Protein AF-F2Q9V2-F1 (afdb_monomer)

Structure (mmCIF, N/CA/C/O backbone):
data_AF-F2Q9V2-F1
#
_entry.id   AF-F2Q9V2-F1
#
loop_
_atom_site.group_PDB
_atom_site.id
_atom_site.type_symbol
_atom_site.label_atom_id
_atom_site.label_alt_id
_atom_site.label_comp_id
_atom_site.label_asym_id
_atom_site.label_entity_id
_atom_site.label_seq_id
_atom_site.pdbx_PDB_ins_code
_atom_site.Cartn_x
_atom_site.Cartn_y
_atom_site.Cartn_z
_atom_site.occupancy
_atom_site.B_iso_or_equiv
_atom_site.auth_seq_id
_atom_site.auth_comp_id
_atom_site.auth_asym_id
_atom_site.auth_atom_id
_atom_site.pdbx_PDB_model_num
ATOM 1 N N . THR A 1 1 ? 14.336 33.577 2.025 1.00 75.06 1 THR A N 1
ATOM 2 C CA . THR A 1 1 ? 15.811 33.434 1.977 1.00 75.06 1 THR A CA 1
ATOM 3 C C . THR A 1 1 ? 16.094 32.027 1.514 1.00 75.06 1 THR A C 1
ATOM 5 O O . THR A 1 1 ? 15.298 31.160 1.839 1.00 75.06 1 THR A O 1
ATOM 8 N N . ARG A 1 2 ? 17.197 31.785 0.797 1.00 78.94 2 ARG A N 1
ATOM 9 C CA . ARG A 1 2 ? 17.528 30.445 0.279 1.00 78.94 2 ARG A CA 1
ATOM 10 C C . ARG A 1 2 ? 17.541 29.361 1.373 1.00 78.94 2 ARG A C 1
ATOM 12 O O . ARG A 1 2 ? 17.111 28.248 1.133 1.00 78.94 2 ARG A O 1
ATOM 19 N N . GLU A 1 3 ? 17.948 29.714 2.593 1.00 81.50 3 GLU A N 1
ATOM 20 C CA . GLU A 1 3 ? 17.873 28.824 3.766 1.00 81.50 3 GLU A CA 1
ATOM 21 C C . GLU A 1 3 ? 16.429 28.498 4.187 1.00 81.50 3 GLU A C 1
ATOM 23 O O . GLU A 1 3 ? 16.129 27.358 4.509 1.00 81.50 3 GLU A O 1
ATOM 28 N N . GLY A 1 4 ? 15.510 29.467 4.120 1.00 84.56 4 GLY A N 1
ATOM 29 C CA . GLY A 1 4 ? 14.101 29.238 4.450 1.00 84.56 4 GLY A CA 1
ATOM 30 C C . GLY A 1 4 ? 13.361 28.377 3.421 1.00 84.56 4 GLY A C 1
ATOM 31 O O . GLY A 1 4 ? 12.417 27.691 3.785 1.00 84.56 4 GLY A O 1
ATOM 32 N N . GLU A 1 5 ? 13.787 28.390 2.154 1.00 83.56 5 GLU A N 1
ATOM 33 C CA . GLU A 1 5 ? 13.256 27.493 1.113 1.00 83.56 5 GLU A CA 1
ATOM 34 C C . GLU A 1 5 ? 13.700 26.042 1.353 1.00 83.56 5 GLU A C 1
ATOM 36 O O . GLU A 1 5 ? 12.876 25.136 1.274 1.00 83.56 5 GLU A O 1
ATOM 41 N N . ILE A 1 6 ? 14.963 25.830 1.743 1.00 84.44 6 ILE A N 1
ATOM 42 C CA . ILE A 1 6 ? 15.496 24.501 2.090 1.00 84.44 6 ILE A CA 1
ATOM 43 C C . ILE A 1 6 ? 14.786 23.928 3.326 1.00 84.44 6 ILE A C 1
ATOM 45 O O . ILE A 1 6 ? 14.400 22.761 3.328 1.00 84.44 6 ILE A O 1
ATOM 49 N N . ASP A 1 7 ? 14.551 24.746 4.356 1.00 87.44 7 ASP A N 1
ATOM 50 C CA . ASP A 1 7 ? 13.825 24.309 5.557 1.00 87.44 7 ASP A CA 1
ATOM 51 C C . ASP A 1 7 ? 12.372 23.904 5.250 1.00 87.44 7 ASP A C 1
ATOM 53 O O . ASP A 1 7 ? 11.828 23.003 5.891 1.00 87.44 7 ASP A O 1
ATOM 57 N N . ILE A 1 8 ? 11.722 24.563 4.284 1.00 84.50 8 ILE A N 1
ATOM 58 C CA . ILE A 1 8 ? 10.366 24.202 3.850 1.00 84.50 8 ILE A CA 1
ATOM 59 C C . ILE A 1 8 ? 10.392 22.900 3.049 1.00 84.50 8 ILE A C 1
ATOM 61 O O . ILE A 1 8 ? 9.590 22.018 3.346 1.00 84.50 8 ILE A O 1
ATOM 65 N N . ALA A 1 9 ? 11.325 22.750 2.103 1.00 84.69 9 ALA A N 1
ATOM 66 C CA . ALA A 1 9 ? 11.484 21.524 1.321 1.00 84.69 9 ALA A CA 1
ATOM 67 C C . ALA A 1 9 ? 11.683 20.302 2.228 1.00 84.69 9 ALA A C 1
ATOM 69 O O . ALA A 1 9 ? 10.937 19.333 2.122 1.00 84.69 9 ALA A O 1
ATOM 70 N N . LYS A 1 10 ? 12.581 20.406 3.215 1.00 85.62 10 LYS A N 1
ATOM 71 C CA . LYS A 1 10 ? 12.819 19.331 4.183 1.00 85.62 10 LYS A CA 1
ATOM 72 C C . LYS A 1 10 ? 11.565 18.953 4.977 1.00 85.62 10 LYS A C 1
ATOM 74 O O . LYS A 1 10 ? 11.306 17.784 5.226 1.00 85.62 10 LYS A O 1
ATOM 79 N N . ARG A 1 11 ? 10.752 19.938 5.369 1.00 85.94 11 ARG A N 1
ATOM 80 C CA . ARG A 1 11 ? 9.493 19.677 6.088 1.00 85.94 11 ARG A CA 1
ATOM 81 C C . ARG A 1 11 ? 8.433 19.011 5.214 1.00 85.94 11 ARG A C 1
ATOM 83 O O . ARG A 1 11 ? 7.610 18.273 5.751 1.00 85.94 11 ARG A O 1
ATOM 90 N N . ILE A 1 12 ? 8.407 19.321 3.920 1.00 84.81 12 ILE A N 1
ATOM 91 C CA . ILE A 1 12 ? 7.508 18.675 2.956 1.00 84.81 12 ILE A CA 1
ATOM 92 C C . ILE A 1 12 ? 7.937 17.219 2.778 1.00 84.81 12 ILE A C 1
ATOM 94 O O . ILE A 1 12 ? 7.113 16.323 2.929 1.00 84.81 12 ILE A O 1
ATOM 98 N N . GLU A 1 13 ? 9.229 16.989 2.567 1.00 82.69 13 GLU A N 1
ATOM 99 C CA . GLU A 1 13 ? 9.820 15.661 2.425 1.00 82.69 13 GLU A CA 1
ATOM 100 C C . GLU A 1 13 ? 9.581 14.779 3.659 1.00 82.69 13 GLU A C 1
ATOM 102 O O . GLU A 1 13 ? 9.046 13.680 3.529 1.00 82.69 13 GLU A O 1
ATOM 107 N N . ASP A 1 14 ? 9.850 15.291 4.866 1.00 83.31 14 ASP A N 1
ATOM 108 C CA . ASP A 1 14 ? 9.561 14.588 6.124 1.00 83.31 14 ASP A CA 1
ATOM 109 C C . ASP A 1 14 ? 8.070 14.201 6.227 1.00 83.31 14 ASP A C 1
ATOM 111 O O . ASP A 1 14 ? 7.721 13.109 6.685 1.00 83.31 14 ASP A O 1
ATOM 115 N N . GLY A 1 15 ? 7.174 15.096 5.793 1.00 84.06 15 GLY A N 1
ATOM 116 C CA . GLY A 1 15 ? 5.731 14.863 5.788 1.00 84.06 15 GLY A CA 1
ATOM 117 C C . GLY A 1 15 ? 5.310 13.775 4.803 1.00 84.06 15 GLY A C 1
ATOM 118 O O . GLY A 1 15 ? 4.507 12.907 5.155 1.00 84.06 15 GLY A O 1
ATOM 119 N N . ILE A 1 16 ? 5.869 13.786 3.592 1.00 83.19 16 ILE A N 1
ATOM 120 C CA . ILE A 1 16 ? 5.570 12.773 2.579 1.00 83.19 16 ILE A CA 1
ATOM 121 C C . ILE A 1 16 ? 6.141 11.415 2.995 1.00 83.19 16 ILE A C 1
ATOM 123 O O . ILE A 1 16 ? 5.409 10.424 2.979 1.00 83.19 16 ILE A O 1
ATOM 127 N N . ASN A 1 17 ? 7.384 11.369 3.476 1.00 81.00 17 ASN A N 1
ATOM 128 C CA . ASN A 1 17 ? 8.018 10.146 3.972 1.00 81.00 17 ASN A CA 1
ATOM 129 C C . ASN A 1 17 ? 7.239 9.524 5.136 1.00 81.00 17 ASN A C 1
ATOM 131 O O . ASN A 1 17 ? 7.117 8.299 5.228 1.00 81.00 17 ASN A O 1
ATOM 135 N N . GLN A 1 18 ? 6.638 10.344 6.006 1.00 83.56 18 GLN A N 1
ATOM 136 C CA . GLN A 1 18 ? 5.762 9.850 7.067 1.00 83.56 18 GLN A CA 1
ATOM 137 C C . GLN A 1 18 ? 4.517 9.148 6.505 1.00 83.56 18 GLN A C 1
ATOM 139 O O . GLN A 1 18 ? 4.137 8.078 6.995 1.00 83.56 18 GLN A O 1
ATOM 144 N N . VAL A 1 19 ? 3.874 9.721 5.484 1.00 83.62 19 VAL A N 1
ATOM 145 C CA . VAL A 1 19 ? 2.701 9.101 4.852 1.00 83.62 19 VAL A CA 1
ATOM 146 C C . VAL A 1 19 ? 3.106 7.840 4.092 1.00 83.62 19 VAL A C 1
ATOM 148 O O . VAL A 1 19 ? 2.474 6.801 4.281 1.00 83.62 19 VAL A O 1
ATOM 151 N N . GLN A 1 20 ? 4.193 7.885 3.320 1.00 80.19 20 GLN A N 1
ATOM 152 C CA . GLN A 1 20 ? 4.742 6.721 2.620 1.00 80.19 20 GLN A CA 1
ATOM 153 C C . GLN A 1 20 ? 5.125 5.593 3.577 1.00 80.19 20 GLN A C 1
ATOM 155 O O . GLN A 1 20 ? 4.881 4.432 3.275 1.00 80.19 20 GLN A O 1
ATOM 160 N N . SER A 1 21 ? 5.627 5.911 4.770 1.00 78.75 21 SER A N 1
ATOM 161 C CA . SER A 1 21 ? 5.911 4.911 5.806 1.00 78.75 21 SER A CA 1
ATOM 162 C C . SER A 1 21 ? 4.653 4.290 6.417 1.00 78.75 21 SER A C 1
ATOM 164 O O . SER A 1 21 ? 4.732 3.177 6.936 1.00 78.75 21 SER A O 1
ATOM 166 N N . SER A 1 22 ? 3.513 4.985 6.344 1.00 83.06 22 SER A N 1
ATOM 167 C CA . SER A 1 22 ? 2.234 4.568 6.937 1.00 83.06 22 SER A CA 1
ATOM 168 C C . SER A 1 22 ? 1.374 3.720 5.991 1.00 83.06 22 SER A C 1
ATOM 170 O O . SER A 1 22 ? 0.590 2.891 6.449 1.00 83.06 22 SER A O 1
ATOM 172 N N . VAL A 1 23 ? 1.505 3.904 4.672 1.00 84.62 23 VAL A N 1
ATOM 173 C CA . VAL A 1 23 ? 0.773 3.116 3.659 1.00 84.62 23 VAL A CA 1
ATOM 174 C C . VAL A 1 23 ? 1.063 1.603 3.747 1.00 84.62 23 VAL A C 1
ATOM 176 O O . VAL A 1 23 ? 0.098 0.837 3.768 1.00 84.62 23 VAL A O 1
ATOM 179 N N . PRO A 1 24 ? 2.324 1.137 3.885 1.00 82.50 24 PRO A N 1
ATOM 180 C CA . PRO A 1 24 ? 2.645 -0.283 4.042 1.00 82.50 24 PRO A CA 1
ATOM 181 C C . PRO A 1 24 ? 2.011 -0.934 5.279 1.00 82.50 24 PRO A C 1
ATOM 183 O O . PRO A 1 24 ? 1.782 -2.141 5.302 1.00 82.50 24 PRO A O 1
ATOM 186 N N . GLU A 1 25 ? 1.715 -0.154 6.324 1.00 82.69 25 GLU A N 1
ATOM 187 C CA . GLU A 1 25 ? 1.075 -0.672 7.537 1.00 82.69 25 GLU A CA 1
ATOM 188 C C . GLU A 1 25 ? -0.404 -1.024 7.318 1.00 82.69 25 GLU A C 1
ATOM 190 O O . GLU A 1 25 ? -1.007 -1.720 8.146 1.00 82.69 25 GLU A O 1
ATOM 195 N N . TYR A 1 26 ? -1.000 -0.556 6.214 1.00 84.50 26 TYR A N 1
ATOM 196 C CA . TYR A 1 26 ? -2.380 -0.828 5.849 1.00 84.50 26 TYR A CA 1
ATOM 197 C C . TYR A 1 26 ? -2.481 -2.116 5.015 1.00 84.50 26 TYR A C 1
ATOM 199 O O . TYR A 1 26 ? -2.107 -2.123 3.842 1.00 84.50 26 TYR A O 1
ATOM 207 N N . PRO A 1 27 ? -3.038 -3.222 5.555 1.00 82.81 27 PRO A N 1
ATOM 208 C CA . PRO A 1 27 ? -3.022 -4.512 4.859 1.00 82.81 27 PRO A CA 1
ATOM 209 C C . PRO A 1 27 ? -3.744 -4.506 3.508 1.00 82.81 27 PRO A C 1
ATOM 211 O O . PRO A 1 27 ? -3.375 -5.263 2.614 1.00 82.81 27 PRO A O 1
ATOM 214 N N . GLU A 1 28 ? -4.769 -3.663 3.357 1.00 86.94 28 GLU A N 1
ATOM 215 C CA . GLU A 1 28 ? -5.530 -3.555 2.109 1.00 86.94 28 GLU A CA 1
ATOM 216 C C . GLU A 1 28 ? -4.707 -2.899 0.988 1.00 86.94 28 GLU A C 1
ATOM 218 O O . GLU A 1 28 ? -4.931 -3.191 -0.184 1.00 86.94 28 GLU A O 1
ATOM 223 N N . ALA A 1 29 ? -3.719 -2.059 1.327 1.00 88.50 29 ALA A N 1
ATOM 224 C CA . ALA A 1 29 ? -2.818 -1.475 0.335 1.00 88.50 29 ALA A CA 1
ATOM 225 C C . ALA A 1 29 ? -1.952 -2.551 -0.331 1.00 88.50 29 ALA A C 1
ATOM 227 O O . ALA A 1 29 ? -1.761 -2.551 -1.545 1.00 88.50 29 ALA A O 1
ATOM 228 N N . ILE A 1 30 ? -1.497 -3.524 0.460 1.00 88.88 30 ILE A N 1
ATOM 229 C CA . ILE A 1 30 ? -0.691 -4.645 -0.024 1.00 88.88 30 ILE A CA 1
ATOM 230 C C . ILE A 1 30 ? -1.535 -5.562 -0.910 1.00 88.88 30 ILE A C 1
ATOM 232 O O . ILE A 1 30 ? -1.091 -5.956 -1.986 1.00 88.88 30 ILE A O 1
ATOM 236 N N . THR A 1 31 ? -2.769 -5.878 -0.499 1.00 89.69 31 THR A N 1
ATOM 237 C CA . THR A 1 31 ? -3.667 -6.685 -1.339 1.00 89.69 31 THR A CA 1
ATOM 238 C C . THR A 1 31 ? -4.012 -5.971 -2.637 1.00 89.69 31 THR A C 1
ATOM 240 O O . THR A 1 31 ? -3.986 -6.599 -3.686 1.00 89.69 31 THR A O 1
ATOM 243 N N . TYR A 1 32 ? -4.265 -4.661 -2.585 1.00 91.50 32 TYR A N 1
ATOM 244 C CA . TYR A 1 32 ? -4.535 -3.857 -3.774 1.00 91.50 32 TYR A CA 1
ATOM 245 C C . TYR A 1 32 ? -3.373 -3.890 -4.775 1.00 91.50 32 TYR A C 1
ATOM 247 O O . TYR A 1 32 ? -3.603 -4.046 -5.976 1.00 91.50 32 TYR A O 1
ATOM 255 N N . LEU A 1 33 ? -2.137 -3.767 -4.282 1.00 90.56 33 LEU A N 1
ATOM 256 C CA . LEU A 1 33 ? -0.935 -3.814 -5.111 1.00 90.56 33 LEU A CA 1
ATOM 257 C C . LEU A 1 33 ? -0.749 -5.198 -5.757 1.00 90.56 33 LEU A C 1
ATOM 259 O O . LEU A 1 33 ? -0.510 -5.284 -6.960 1.00 90.56 33 LEU A O 1
ATOM 263 N N . LEU A 1 34 ? -0.936 -6.278 -4.990 1.00 91.44 34 LEU A N 1
ATOM 264 C CA . LEU A 1 34 ? -0.913 -7.646 -5.522 1.00 91.44 34 LEU A CA 1
ATOM 265 C C . LEU A 1 34 ? -2.009 -7.874 -6.577 1.00 91.44 34 LEU A C 1
ATOM 267 O O . LEU A 1 34 ? -1.751 -8.500 -7.599 1.00 91.44 34 LEU A O 1
ATOM 271 N N . GLU A 1 35 ? -3.208 -7.326 -6.372 1.00 91.94 35 GLU A N 1
ATOM 272 C CA . GLU A 1 35 ? -4.300 -7.387 -7.351 1.00 91.94 35 GLU A CA 1
ATOM 273 C C . GLU A 1 35 ? -4.002 -6.588 -8.628 1.00 91.94 35 GLU A C 1
ATOM 275 O O . GLU A 1 35 ? -4.426 -6.999 -9.708 1.00 91.94 35 GLU A O 1
ATOM 280 N N . GLN A 1 36 ? -3.298 -5.450 -8.542 1.00 90.69 36 GLN A N 1
ATOM 281 C CA . GLN A 1 36 ? -2.880 -4.722 -9.747 1.00 90.69 36 GLN A CA 1
ATOM 282 C C . GLN A 1 36 ? -1.839 -5.527 -10.523 1.00 90.69 36 GLN A C 1
ATOM 284 O O . GLN A 1 36 ? -1.925 -5.606 -11.746 1.00 90.69 36 GLN A O 1
ATOM 289 N N . TYR A 1 37 ? -0.916 -6.185 -9.822 1.00 90.50 37 TYR A N 1
ATOM 290 C CA . TYR A 1 37 ? 0.045 -7.076 -10.461 1.00 90.50 37 TYR A CA 1
ATOM 291 C C . TYR A 1 37 ? -0.634 -8.267 -11.155 1.00 90.50 37 TYR A C 1
ATOM 293 O O . TYR A 1 37 ? -0.306 -8.581 -12.295 1.00 90.50 37 TYR A O 1
ATOM 301 N N . ASP A 1 38 ? -1.661 -8.859 -10.538 1.00 91.69 38 ASP A N 1
ATOM 302 C CA . ASP A 1 38 ? -2.446 -9.937 -11.159 1.00 91.69 38 ASP A CA 1
ATOM 303 C C . ASP A 1 38 ? -3.165 -9.474 -12.443 1.00 91.69 38 ASP A C 1
ATOM 305 O O . ASP A 1 38 ? -3.342 -10.250 -13.383 1.00 91.69 38 ASP A O 1
ATOM 309 N N . LYS A 1 39 ? -3.566 -8.197 -12.522 1.00 91.06 39 LYS A N 1
ATOM 310 C CA . LYS A 1 39 ? -4.118 -7.606 -13.754 1.00 91.06 39 LYS A CA 1
ATOM 311 C C . LYS A 1 39 ? -3.055 -7.374 -14.824 1.00 91.06 39 LYS A C 1
ATOM 313 O O . LYS A 1 39 ? -3.371 -7.525 -16.002 1.00 91.06 39 LYS A O 1
ATOM 318 N N . TYR A 1 40 ? -1.832 -7.019 -14.432 1.00 88.88 40 TYR A N 1
ATOM 319 C CA . TYR A 1 40 ? -0.694 -6.951 -15.348 1.00 88.88 40 TYR A CA 1
ATOM 320 C C . TYR A 1 40 ? -0.377 -8.337 -15.933 1.00 88.88 40 TYR A C 1
ATOM 322 O O . TYR A 1 40 ? -0.304 -8.472 -17.152 1.00 88.88 40 TYR A O 1
ATOM 330 N N . GLU A 1 41 ? -0.315 -9.392 -15.108 1.00 87.69 41 GLU A N 1
ATOM 331 C CA . GLU A 1 41 ? -0.130 -10.775 -15.594 1.00 87.69 41 GLU A CA 1
ATOM 332 C C . GLU A 1 41 ? -1.273 -11.242 -16.512 1.00 87.69 41 GLU A C 1
ATOM 334 O O . GLU A 1 41 ? -1.077 -12.091 -17.381 1.00 87.69 41 GLU A O 1
ATOM 339 N N . ALA A 1 42 ? -2.472 -10.680 -16.339 1.00 91.00 42 ALA A N 1
ATOM 340 C CA . ALA A 1 42 ? -3.625 -10.908 -17.207 1.00 91.00 42 ALA A CA 1
ATOM 341 C C . ALA A 1 42 ? -3.660 -10.007 -18.462 1.00 91.00 42 ALA A C 1
ATOM 343 O O . ALA A 1 42 ? -4.690 -9.983 -19.142 1.00 91.00 42 ALA A O 1
ATOM 344 N N . GLU A 1 43 ? -2.586 -9.262 -18.751 1.00 86.88 43 GLU A N 1
ATOM 345 C CA . GLU A 1 43 ? -2.446 -8.333 -19.886 1.00 86.88 43 GLU A CA 1
ATOM 346 C C . GLU A 1 43 ? -3.508 -7.207 -19.910 1.00 86.88 43 GLU A C 1
ATOM 348 O O . GLU A 1 43 ? -3.880 -6.698 -20.967 1.00 86.88 43 GLU A O 1
ATOM 353 N N . GLN A 1 44 ? -4.036 -6.811 -18.743 1.00 85.25 44 GLN A N 1
ATOM 354 C CA . GLN A 1 44 ? -5.065 -5.761 -18.623 1.00 85.25 44 GLN A CA 1
ATOM 355 C C . GLN A 1 44 ? -4.499 -4.372 -18.312 1.00 85.25 44 GLN A C 1
ATOM 357 O O . GLN A 1 44 ? -5.195 -3.379 -18.517 1.00 85.25 44 GLN A O 1
ATOM 362 N N . LEU A 1 45 ? -3.282 -4.308 -17.772 1.00 85.56 45 LEU A N 1
ATOM 363 C CA . LEU A 1 45 ? -2.581 -3.090 -17.360 1.00 85.56 45 LEU A CA 1
ATOM 364 C C . LEU A 1 45 ? -1.112 -3.198 -17.761 1.00 85.56 45 LEU A C 1
ATOM 366 O O . LEU A 1 45 ? -0.601 -4.312 -17.895 1.00 85.56 45 LEU A O 1
ATOM 370 N N . ARG A 1 46 ? -0.430 -2.060 -17.920 1.00 86.94 46 ARG A N 1
ATOM 371 C CA . ARG A 1 46 ? 1.028 -2.035 -18.075 1.00 86.94 46 ARG A CA 1
ATOM 372 C C . ARG A 1 46 ? 1.691 -1.990 -16.705 1.00 86.94 46 ARG A C 1
ATOM 374 O O . ARG A 1 46 ? 1.090 -1.555 -15.725 1.00 86.94 46 ARG A O 1
ATOM 381 N N . LEU A 1 47 ? 2.937 -2.448 -16.629 1.00 84.06 47 LEU A N 1
ATOM 382 C CA . LEU A 1 47 ? 3.692 -2.408 -15.377 1.00 84.06 47 LEU A CA 1
ATOM 383 C C . LEU A 1 47 ? 3.998 -0.960 -14.959 1.00 84.06 47 LEU A C 1
ATOM 385 O O . LEU A 1 47 ? 3.874 -0.634 -13.778 1.00 84.06 47 LEU A O 1
ATOM 3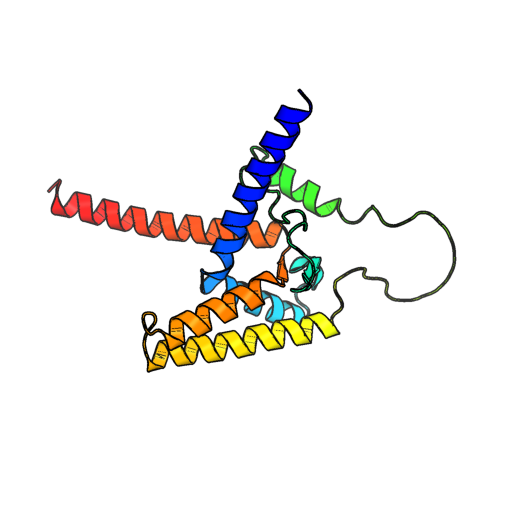89 N N . SER A 1 48 ? 4.275 -0.101 -15.943 1.00 85.56 48 SER A N 1
ATOM 390 C CA . SER A 1 48 ? 4.510 1.340 -15.796 1.00 85.56 48 SER A CA 1
ATOM 391 C C . SER A 1 48 ? 3.310 2.092 -15.202 1.00 85.56 48 SER A C 1
ATOM 393 O O . SER A 1 48 ? 3.488 3.096 -14.529 1.00 85.56 48 SER A O 1
ATOM 395 N N . ASP A 1 49 ? 2.083 1.565 -15.338 1.00 85.25 49 ASP A N 1
ATOM 396 C CA . ASP A 1 49 ? 0.884 2.154 -14.713 1.00 85.25 49 ASP A CA 1
ATOM 397 C C . ASP A 1 49 ? 0.816 1.898 -13.192 1.00 85.25 49 ASP A C 1
ATOM 399 O O . ASP A 1 49 ? -0.004 2.488 -12.475 1.00 85.25 49 ASP A O 1
ATOM 403 N N . ILE A 1 50 ? 1.610 0.942 -12.694 1.00 84.94 50 ILE A N 1
ATOM 404 C CA . ILE A 1 50 ? 1.566 0.448 -11.312 1.00 84.94 50 ILE A CA 1
ATOM 405 C C . ILE A 1 50 ? 2.777 0.964 -10.534 1.00 84.94 50 ILE A C 1
ATOM 407 O O . ILE A 1 50 ? 2.627 1.498 -9.429 1.00 84.94 50 ILE A O 1
ATOM 411 N N . ILE A 1 51 ? 3.968 0.794 -11.105 1.00 87.25 51 ILE A N 1
ATOM 412 C CA . ILE A 1 51 ? 5.248 1.152 -10.497 1.00 87.25 51 ILE A CA 1
ATOM 413 C C . ILE A 1 51 ? 6.144 1.858 -11.515 1.00 87.25 51 ILE A C 1
ATOM 415 O O . ILE A 1 51 ? 6.197 1.459 -12.673 1.00 87.25 51 ILE A O 1
ATOM 419 N N . SER A 1 52 ? 6.902 2.851 -11.054 1.00 84.31 52 SER A N 1
ATOM 420 C CA . SER A 1 52 ? 7.996 3.458 -11.825 1.00 84.31 52 SER A CA 1
ATOM 421 C C . SER A 1 52 ? 9.324 2.730 -11.617 1.00 84.31 52 SER A C 1
ATOM 423 O O . SER A 1 52 ? 10.232 2.854 -12.428 1.00 84.31 52 SER A O 1
ATOM 425 N N . GLY A 1 53 ? 9.470 1.951 -10.539 1.00 84.38 53 GLY A N 1
ATOM 426 C CA . GLY A 1 53 ? 10.719 1.247 -10.258 1.00 84.38 53 GLY A CA 1
ATOM 427 C C . GLY A 1 53 ? 10.791 0.593 -8.885 1.00 84.38 53 GLY A C 1
ATOM 428 O O . GLY A 1 53 ? 9.787 0.431 -8.184 1.00 84.38 53 GLY A O 1
ATOM 429 N N . PHE A 1 54 ? 12.013 0.235 -8.496 1.00 82.94 54 PHE A N 1
ATOM 430 C CA . PHE A 1 54 ? 12.330 -0.346 -7.195 1.00 82.94 54 PH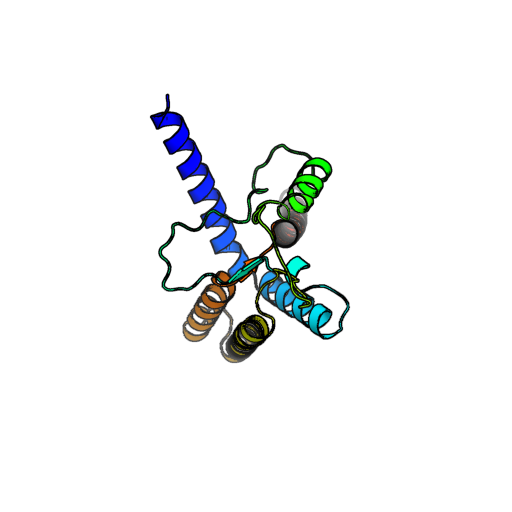E A CA 1
ATOM 431 C C . PHE A 1 54 ? 13.419 0.464 -6.500 1.00 82.94 54 PHE A C 1
ATOM 433 O O . PHE A 1 54 ? 14.355 0.927 -7.145 1.00 82.94 54 PHE A O 1
ATOM 440 N N . ILE A 1 55 ? 13.299 0.614 -5.185 1.00 77.25 55 ILE A N 1
ATOM 441 C CA . ILE A 1 55 ? 14.313 1.232 -4.332 1.00 77.25 55 ILE A CA 1
ATOM 442 C C . ILE A 1 55 ? 15.252 0.124 -3.853 1.00 77.25 55 ILE A C 1
ATOM 444 O O . ILE A 1 55 ? 14.792 -0.868 -3.273 1.00 77.25 55 ILE A O 1
ATOM 448 N N . ASP A 1 56 ? 16.559 0.275 -4.084 1.00 70.94 56 ASP A N 1
ATOM 449 C CA . ASP A 1 56 ? 17.543 -0.627 -3.487 1.00 70.94 56 ASP A CA 1
ATOM 450 C C . ASP A 1 56 ? 17.599 -0.351 -1.974 1.00 70.94 56 ASP A C 1
ATOM 452 O O . ASP A 1 56 ? 17.888 0.776 -1.572 1.00 70.94 56 ASP A O 1
ATOM 456 N N . PRO A 1 57 ? 17.366 -1.349 -1.103 1.00 61.22 57 PRO A N 1
ATOM 457 C CA . PRO A 1 57 ? 17.488 -1.175 0.345 1.00 61.22 57 PRO A CA 1
ATOM 458 C C . PRO A 1 57 ? 18.895 -0.748 0.818 1.00 61.22 57 PRO A C 1
ATOM 460 O O . PRO A 1 57 ? 19.060 -0.434 1.998 1.00 61.22 57 PRO A O 1
ATOM 463 N N . ASN A 1 58 ? 19.910 -0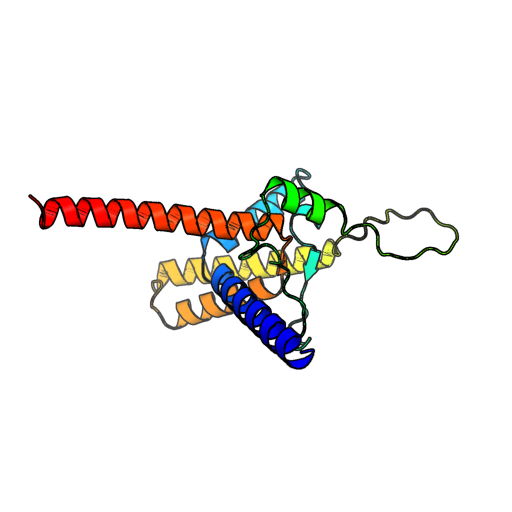.750 -0.058 1.00 62.22 58 ASN A N 1
ATOM 464 C CA . ASN A 1 58 ? 21.247 -0.211 0.211 1.00 62.22 58 ASN A CA 1
ATOM 465 C C . ASN A 1 58 ? 21.454 1.245 -0.247 1.00 62.22 58 ASN A C 1
ATOM 467 O O . ASN A 1 58 ? 22.463 1.841 0.142 1.00 62.22 58 ASN A O 1
ATOM 471 N N . GLU A 1 59 ? 20.559 1.820 -1.055 1.00 57.09 59 GLU A N 1
ATOM 472 C CA . GLU A 1 59 ? 20.595 3.248 -1.377 1.00 57.09 59 GLU A CA 1
ATOM 473 C C . GLU A 1 59 ? 20.011 4.044 -0.205 1.00 57.09 59 GLU A C 1
ATOM 475 O O . GLU A 1 59 ? 18.851 3.917 0.175 1.00 57.09 59 GLU A O 1
ATOM 480 N N . THR A 1 60 ? 20.864 4.844 0.430 1.00 46.03 60 THR A N 1
ATOM 481 C CA . THR A 1 60 ? 20.506 5.730 1.540 1.00 46.03 60 THR A CA 1
ATOM 482 C C . THR A 1 60 ? 19.479 6.777 1.114 1.00 46.03 60 THR A C 1
ATOM 484 O O . THR A 1 60 ? 19.825 7.588 0.266 1.00 46.03 60 THR A O 1
ATOM 487 N N . ASP A 1 61 ? 18.294 6.765 1.747 1.00 49.06 61 ASP A N 1
ATOM 488 C CA . ASP A 1 61 ? 17.440 7.867 2.271 1.00 49.06 61 ASP A CA 1
ATOM 489 C C . ASP A 1 61 ? 17.377 9.246 1.553 1.00 49.06 61 ASP A C 1
ATOM 491 O O . ASP A 1 61 ? 16.887 10.206 2.138 1.00 49.06 61 ASP A O 1
ATOM 495 N N . ASP A 1 62 ? 17.831 9.371 0.307 1.00 50.38 62 ASP A N 1
ATOM 496 C CA . ASP A 1 62 ? 17.842 10.613 -0.493 1.00 50.38 62 ASP A CA 1
ATOM 497 C C . ASP A 1 62 ? 17.033 10.423 -1.795 1.00 50.38 62 ASP A C 1
ATOM 499 O O . ASP A 1 62 ? 17.293 11.039 -2.831 1.00 50.38 62 ASP A O 1
ATOM 503 N N . VAL A 1 63 ? 16.066 9.499 -1.771 1.00 57.00 63 VAL A N 1
ATOM 504 C CA . VAL A 1 63 ? 15.145 9.282 -2.889 1.00 57.00 63 VAL A CA 1
ATOM 505 C C . VAL A 1 63 ? 14.002 10.273 -2.741 1.00 57.00 63 VAL A C 1
ATOM 507 O O . VAL A 1 63 ? 13.254 10.224 -1.765 1.00 57.00 63 VAL A O 1
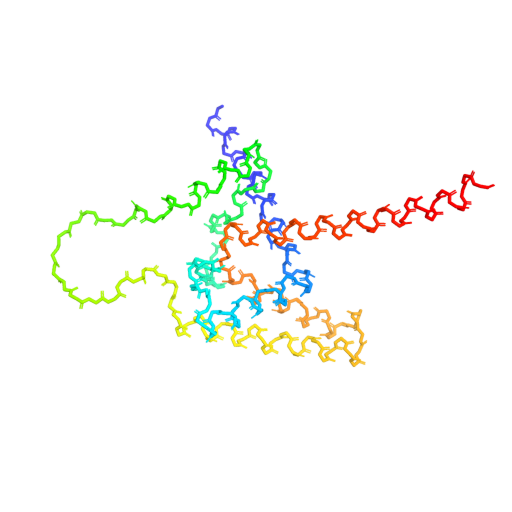ATOM 510 N N . ALA A 1 64 ? 13.866 11.166 -3.722 1.00 61.19 64 ALA A N 1
ATOM 511 C CA . ALA A 1 64 ? 12.772 12.122 -3.752 1.00 61.19 64 ALA A CA 1
ATOM 512 C C . ALA A 1 64 ? 11.419 11.393 -3.609 1.00 61.19 64 ALA A C 1
ATOM 514 O O . ALA A 1 64 ? 11.194 10.366 -4.265 1.00 61.19 64 ALA A O 1
ATOM 515 N N . PRO A 1 65 ? 10.512 11.899 -2.762 1.00 64.69 65 PRO A N 1
ATOM 516 C CA . PRO A 1 65 ? 9.256 11.227 -2.500 1.00 64.69 65 PRO A CA 1
ATOM 517 C C . PRO A 1 65 ? 8.389 11.168 -3.759 1.00 64.69 65 PRO A C 1
ATOM 519 O O . PRO A 1 65 ? 8.057 12.193 -4.343 1.00 64.69 65 PRO A O 1
ATOM 522 N N . THR A 1 66 ? 7.940 9.970 -4.130 1.00 67.12 66 THR A N 1
ATOM 523 C CA . THR A 1 66 ? 7.030 9.770 -5.273 1.00 67.12 66 THR A CA 1
ATOM 524 C C . THR A 1 66 ? 5.582 10.156 -5.030 1.00 67.12 66 THR A C 1
ATOM 526 O O . THR A 1 66 ? 4.775 10.125 -5.946 1.00 67.12 66 THR A O 1
ATOM 529 N N . ALA A 1 67 ? 5.215 10.493 -3.798 1.00 69.19 67 ALA A N 1
ATOM 530 C CA . ALA A 1 67 ? 3.862 10.922 -3.476 1.00 69.19 67 ALA A CA 1
ATOM 531 C C . ALA A 1 67 ? 3.782 12.456 -3.462 1.00 69.19 67 ALA A C 1
ATOM 533 O O . ALA A 1 67 ? 3.464 13.073 -2.443 1.00 69.19 67 ALA A O 1
ATOM 534 N N . THR A 1 68 ? 4.121 13.062 -4.599 1.00 73.31 68 THR A N 1
ATOM 535 C CA . THR A 1 68 ? 4.185 14.518 -4.825 1.00 73.31 68 THR A CA 1
ATOM 536 C C . THR A 1 68 ? 2.837 15.211 -4.610 1.00 73.31 68 THR A C 1
ATOM 538 O O . THR A 1 68 ? 2.787 16.376 -4.222 1.00 73.31 68 THR A O 1
ATOM 541 N N . HIS A 1 69 ? 1.736 14.477 -4.760 1.00 77.88 69 HIS A N 1
ATOM 542 C CA . HIS A 1 69 ? 0.376 15.003 -4.645 1.00 77.88 69 HIS A CA 1
ATOM 543 C C . HIS A 1 69 ? -0.083 15.230 -3.195 1.00 77.88 69 HIS A C 1
ATOM 545 O O . HIS A 1 69 ? -1.078 15.920 -2.941 1.00 77.88 69 HIS A O 1
ATOM 551 N N . ILE A 1 70 ? 0.631 14.688 -2.200 1.00 72.88 70 ILE A N 1
ATOM 552 C CA . ILE A 1 70 ? 0.216 14.790 -0.798 1.00 72.88 70 ILE A CA 1
ATOM 553 C C . ILE A 1 70 ? 0.247 16.247 -0.329 1.00 72.88 70 ILE A C 1
ATOM 555 O O . ILE A 1 70 ? 1.299 16.836 -0.093 1.00 72.88 70 ILE A O 1
ATOM 559 N N . GLY A 1 71 ? -0.941 16.792 -0.069 1.00 69.06 71 GLY A N 1
ATOM 560 C CA . GLY A 1 71 ? -1.088 18.157 0.433 1.00 69.06 71 GLY A CA 1
ATOM 561 C C . GLY A 1 71 ? -0.981 19.228 -0.651 1.00 69.06 71 GLY A C 1
ATOM 562 O O . GLY A 1 71 ? -0.918 20.406 -0.298 1.00 69.06 71 GLY A O 1
ATOM 563 N N . SER A 1 72 ? -0.997 18.834 -1.930 1.00 77.12 72 SER A N 1
ATOM 564 C CA . SER A 1 72 ? -1.154 19.763 -3.046 1.00 77.12 72 SER A CA 1
ATOM 565 C C . SER A 1 72 ? -2.525 20.450 -2.989 1.00 77.12 72 SER A C 1
ATOM 567 O O . SER A 1 72 ? -3.532 19.838 -2.628 1.00 77.12 72 SER A O 1
ATOM 569 N N . GLU A 1 73 ? -2.558 21.744 -3.313 1.00 74.44 73 GLU A N 1
ATOM 570 C CA . GLU A 1 73 ? -3.800 22.515 -3.483 1.00 74.44 73 GLU A CA 1
ATOM 571 C C . GLU A 1 73 ? -4.324 22.466 -4.930 1.00 74.44 73 GLU A C 1
ATOM 573 O O . GLU A 1 73 ? -5.361 23.067 -5.221 1.00 74.44 73 GLU A O 1
ATOM 578 N N . LEU A 1 74 ? -3.608 21.782 -5.831 1.00 76.75 74 LEU A N 1
ATOM 579 C CA . LEU A 1 74 ? -4.010 21.591 -7.223 1.00 76.75 74 LEU A CA 1
ATOM 580 C C . LEU A 1 74 ? -5.252 20.698 -7.321 1.00 76.75 74 LEU A C 1
ATOM 582 O O . LEU A 1 74 ? -5.548 19.905 -6.421 1.00 76.75 74 LEU A O 1
ATOM 586 N N . SER A 1 75 ? -6.014 20.865 -8.402 1.00 77.06 75 SER A N 1
ATOM 587 C CA . SER A 1 75 ? -7.171 20.009 -8.651 1.00 77.06 75 SER A CA 1
ATOM 588 C C . SER A 1 75 ? -6.732 18.622 -9.128 1.00 77.06 75 SER A C 1
ATOM 590 O O . SER A 1 75 ? -5.638 18.459 -9.655 1.00 77.06 75 SER A O 1
ATOM 592 N N . GLU A 1 76 ? -7.593 17.613 -8.964 1.00 72.56 76 GLU A N 1
ATOM 593 C CA . GLU A 1 76 ? -7.319 16.252 -9.458 1.00 72.56 76 GLU A CA 1
ATOM 594 C C . GLU A 1 76 ? -7.113 16.212 -10.984 1.00 72.56 76 GLU A C 1
ATOM 596 O O . GLU A 1 76 ? -6.405 15.338 -11.469 1.00 72.56 76 GLU A O 1
ATOM 601 N N . GLU A 1 77 ? -7.711 17.151 -11.732 1.00 71.88 77 GLU A N 1
ATOM 602 C CA . GLU A 1 77 ? -7.488 17.296 -13.178 1.00 71.88 77 GLU A CA 1
ATOM 603 C C . GLU A 1 77 ? -6.077 17.831 -13.465 1.00 71.88 77 GLU A C 1
ATOM 605 O O . GLU A 1 77 ? -5.381 17.256 -14.292 1.00 71.88 77 GLU A O 1
ATOM 610 N N . ASP A 1 78 ? -5.620 18.854 -12.732 1.00 73.62 78 ASP A N 1
ATOM 611 C CA . ASP A 1 78 ? -4.279 19.434 -12.925 1.00 73.62 78 ASP A CA 1
ATOM 612 C C . ASP A 1 78 ? -3.155 18.446 -12.549 1.00 73.62 78 ASP A C 1
ATOM 614 O O . ASP A 1 78 ? -2.102 18.437 -13.175 1.00 73.62 78 ASP A O 1
ATOM 618 N N . LEU A 1 79 ? -3.378 17.605 -11.532 1.00 74.44 79 LEU A N 1
ATOM 619 C CA . LEU A 1 79 ? -2.422 16.574 -11.101 1.00 74.44 79 LEU A CA 1
ATOM 620 C C . LEU A 1 79 ? -2.349 15.392 -12.080 1.00 74.44 79 LEU A C 1
ATOM 622 O O . LEU A 1 79 ? -1.309 14.758 -12.217 1.00 74.44 79 LEU A O 1
ATOM 626 N N . ALA A 1 80 ? -3.456 15.077 -12.760 1.00 68.50 80 ALA A N 1
ATOM 627 C CA . ALA A 1 80 ? -3.495 13.970 -13.709 1.00 68.50 80 ALA A CA 1
ATOM 628 C C . ALA A 1 80 ? -2.692 14.253 -14.988 1.00 68.50 80 ALA A C 1
ATOM 630 O O . ALA A 1 80 ? -2.155 13.293 -15.549 1.00 68.50 80 ALA A O 1
ATOM 631 N N . ASP A 1 81 ? -2.629 15.526 -15.400 1.00 64.75 81 ASP A N 1
ATOM 632 C CA . ASP A 1 81 ? -1.831 16.015 -16.531 1.00 64.75 81 ASP A CA 1
ATOM 633 C C . ASP A 1 81 ? -0.320 15.991 -16.200 1.00 64.75 81 ASP A C 1
ATOM 635 O O . ASP A 1 81 ? 0.466 15.563 -17.038 1.00 64.75 81 ASP A O 1
ATOM 639 N N . GLU A 1 82 ? 0.101 16.348 -14.972 1.00 62.16 82 GLU A N 1
ATOM 640 C CA . GLU A 1 82 ? 1.522 16.269 -14.550 1.00 62.16 82 GLU A CA 1
ATOM 641 C C . GLU A 1 82 ? 2.080 14.837 -14.625 1.00 62.16 82 GLU A C 1
ATOM 643 O O . GLU A 1 82 ? 3.215 14.627 -15.046 1.00 62.16 82 GLU A O 1
ATOM 648 N N . ASP A 1 83 ? 1.266 13.841 -14.276 1.00 60.34 83 ASP A N 1
ATOM 649 C CA . ASP A 1 83 ? 1.636 12.425 -14.352 1.00 60.34 83 ASP A CA 1
ATOM 650 C C . ASP A 1 83 ? 1.759 11.882 -15.795 1.00 60.34 83 ASP A C 1
ATOM 652 O O . ASP A 1 83 ? 2.202 10.748 -15.971 1.00 60.34 83 ASP A O 1
ATOM 656 N N . GLU A 1 84 ? 1.278 12.604 -16.817 1.00 57.62 84 GLU A N 1
ATOM 657 C CA . GLU A 1 84 ? 1.416 12.216 -18.237 1.00 57.62 84 GLU A CA 1
ATOM 658 C C . GLU A 1 84 ? 2.681 12.808 -18.890 1.00 57.62 84 GLU A C 1
ATOM 660 O O . GLU A 1 84 ? 3.118 12.304 -19.922 1.00 57.62 84 GLU A O 1
ATOM 665 N N . ASP A 1 85 ? 3.294 13.823 -18.269 1.00 50.28 85 ASP A N 1
ATOM 666 C CA . ASP A 1 85 ? 4.446 14.565 -18.803 1.00 50.28 85 ASP A CA 1
ATOM 667 C C . ASP A 1 85 ? 5.815 14.072 -18.263 1.00 50.28 85 ASP A C 1
ATOM 669 O O . ASP A 1 85 ? 6.859 14.568 -18.688 1.00 50.28 85 ASP A O 1
ATOM 673 N N . GLU A 1 86 ? 5.861 13.083 -17.355 1.00 49.62 86 GLU A N 1
ATOM 674 C CA . GLU A 1 86 ? 7.128 12.506 -16.842 1.00 49.62 86 GLU A CA 1
ATOM 675 C C . GLU A 1 86 ? 7.851 11.569 -17.846 1.00 49.62 86 GLU A C 1
ATOM 677 O O . GLU A 1 86 ? 8.944 11.087 -17.550 1.00 49.62 86 GLU A O 1
ATOM 682 N N . ASP A 1 87 ? 7.301 11.360 -19.051 1.00 45.81 87 ASP A N 1
ATOM 683 C CA . ASP A 1 87 ? 7.868 10.502 -20.111 1.00 45.81 87 ASP A CA 1
ATOM 684 C C . ASP A 1 87 ? 8.789 11.246 -21.123 1.00 45.81 87 ASP A C 1
ATOM 686 O O . ASP A 1 87 ? 9.202 10.656 -22.124 1.00 45.81 87 ASP A O 1
ATOM 690 N N . GLU A 1 88 ? 9.135 12.529 -20.915 1.00 41.03 88 GLU A N 1
ATOM 691 C CA . GLU A 1 88 ? 9.872 13.351 -21.910 1.00 41.03 88 GLU A CA 1
ATOM 692 C C . GLU A 1 88 ? 11.263 13.887 -21.489 1.00 41.03 88 GLU A C 1
ATOM 694 O O . GLU A 1 88 ? 11.744 14.856 -22.074 1.00 41.03 88 GLU A O 1
ATOM 699 N N . ASP A 1 89 ? 11.983 13.243 -20.565 1.00 46.44 89 ASP A N 1
ATOM 700 C CA . ASP A 1 89 ? 13.389 13.602 -20.276 1.00 46.44 89 ASP A CA 1
ATOM 701 C C . ASP A 1 89 ? 14.351 12.394 -20.343 1.00 46.44 89 ASP A C 1
ATOM 703 O O . ASP A 1 89 ? 15.057 12.077 -19.386 1.00 46.44 89 ASP A O 1
ATOM 707 N N . GLU A 1 90 ? 14.451 11.755 -21.516 1.00 44.34 90 GLU A N 1
ATOM 708 C CA . GLU A 1 90 ? 15.653 10.996 -21.903 1.00 44.34 90 GLU A CA 1
ATOM 709 C C . GLU A 1 90 ? 16.087 11.316 -23.354 1.00 44.34 90 GLU A C 1
ATOM 711 O O . GLU A 1 90 ? 15.520 10.867 -24.346 1.00 44.34 90 GLU A O 1
ATOM 716 N N . ASP A 1 91 ? 17.115 12.167 -23.430 1.00 43.50 91 ASP A N 1
ATOM 717 C CA . ASP A 1 91 ? 18.164 12.274 -24.449 1.00 43.50 91 ASP A CA 1
ATOM 718 C C . ASP A 1 91 ? 17.809 12.424 -25.942 1.00 43.50 91 ASP A C 1
ATOM 720 O O . ASP A 1 91 ? 17.655 11.485 -26.725 1.00 43.50 91 ASP A O 1
ATOM 724 N N . GLY A 1 92 ? 17.940 13.668 -26.410 1.00 49.25 92 GLY A N 1
ATOM 725 C CA . GLY A 1 92 ? 18.323 13.931 -27.791 1.00 49.25 92 GLY A CA 1
ATOM 726 C C . GLY A 1 92 ? 19.794 13.588 -28.043 1.00 49.25 92 GLY A C 1
ATOM 727 O O . GLY A 1 92 ? 20.652 14.419 -27.768 1.00 49.25 92 GLY A O 1
ATOM 728 N N . ASP A 1 93 ? 20.069 12.420 -28.630 1.00 42.25 93 ASP A N 1
ATOM 729 C CA . ASP A 1 93 ? 21.034 12.251 -29.734 1.00 42.25 93 ASP A CA 1
ATOM 730 C C . ASP A 1 93 ? 21.045 10.803 -30.285 1.00 42.25 93 ASP A C 1
ATOM 732 O O . ASP A 1 93 ? 21.649 9.901 -29.722 1.00 42.25 93 ASP A O 1
ATOM 73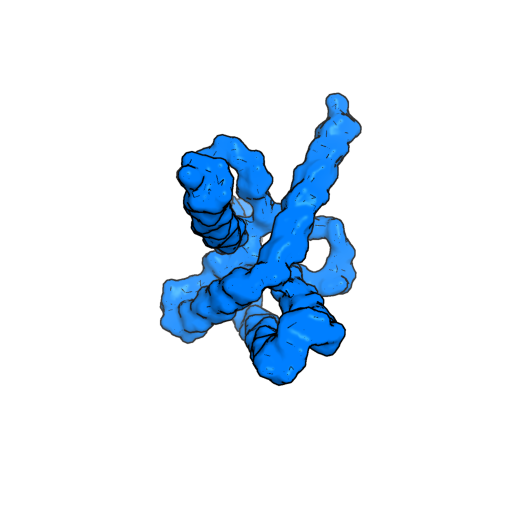6 N N . GLY A 1 94 ? 20.414 10.621 -31.451 1.00 44.84 94 GLY A N 1
ATOM 737 C CA . GLY A 1 94 ? 20.944 9.881 -32.607 1.00 44.84 94 GLY A CA 1
ATOM 738 C C . GLY A 1 94 ? 21.321 8.387 -32.528 1.00 44.84 94 GLY A C 1
ATOM 739 O O . GLY A 1 94 ? 22.408 8.042 -32.083 1.00 44.84 94 GLY A O 1
ATOM 740 N N . ASP A 1 95 ? 20.550 7.606 -33.299 1.00 39.41 95 ASP A N 1
ATOM 741 C CA . ASP A 1 95 ? 20.975 6.526 -34.224 1.00 39.41 95 ASP A CA 1
ATOM 742 C C . ASP A 1 95 ? 20.710 5.058 -33.809 1.00 39.41 95 ASP A C 1
ATOM 744 O O . ASP A 1 95 ? 21.328 4.514 -32.904 1.00 39.41 95 ASP A O 1
ATOM 748 N N . ASP A 1 96 ? 19.824 4.440 -34.603 1.00 42.66 96 ASP A N 1
ATOM 749 C CA . ASP A 1 96 ? 19.743 3.024 -35.004 1.00 42.66 96 ASP A CA 1
ATOM 750 C C . ASP A 1 96 ? 19.646 1.928 -33.923 1.00 42.66 96 ASP A C 1
ATOM 752 O O . ASP A 1 96 ? 20.655 1.495 -33.368 1.00 42.66 96 ASP A O 1
ATOM 756 N N . SER A 1 97 ? 18.446 1.354 -33.743 1.00 36.44 97 SER A N 1
ATOM 757 C CA . SER A 1 97 ? 18.151 -0.090 -33.918 1.00 36.44 97 SER A CA 1
ATOM 758 C C . SER A 1 97 ? 16.771 -0.454 -33.350 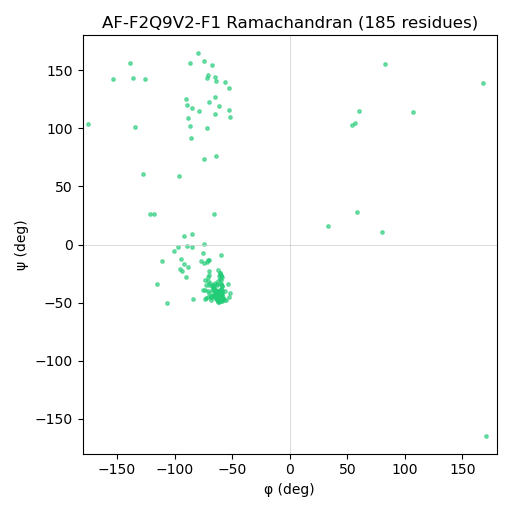1.00 36.44 97 SER A C 1
ATOM 760 O O . SER A 1 97 ? 16.400 -0.002 -32.275 1.00 36.44 97 SER A O 1
ATOM 762 N N . ASP A 1 98 ? 16.033 -1.305 -34.069 1.00 43.78 98 ASP A N 1
ATOM 763 C CA . ASP A 1 98 ? 14.833 -2.006 -33.592 1.00 43.78 98 ASP A CA 1
ATOM 764 C C . ASP A 1 98 ? 15.106 -2.750 -32.262 1.00 43.78 98 ASP A C 1
ATOM 766 O O . ASP A 1 98 ? 15.790 -3.776 -32.266 1.00 43.78 98 ASP A O 1
ATOM 770 N N . ASP A 1 99 ? 14.541 -2.271 -31.154 1.00 36.94 99 ASP A N 1
ATOM 771 C CA . ASP A 1 99 ? 14.265 -3.044 -29.935 1.00 36.94 99 ASP A CA 1
ATOM 772 C C . ASP A 1 99 ? 13.083 -2.383 -29.208 1.00 36.94 99 ASP A C 1
ATOM 774 O O . ASP A 1 99 ? 12.938 -1.160 -29.247 1.00 36.94 99 ASP A O 1
ATOM 778 N N . ASP A 1 100 ? 12.202 -3.184 -28.614 1.00 38.91 100 ASP A N 1
ATOM 779 C CA . ASP A 1 100 ? 10.990 -2.766 -27.899 1.00 38.91 100 ASP A CA 1
ATOM 780 C C . ASP A 1 100 ? 11.339 -1.931 -26.643 1.00 38.91 100 ASP A C 1
ATOM 782 O O . ASP A 1 100 ? 11.291 -2.413 -25.513 1.00 38.91 100 ASP A O 1
ATOM 786 N N . GLY A 1 101 ? 11.718 -0.667 -26.844 1.00 36.59 101 GLY A N 1
ATOM 787 C CA . GLY A 1 101 ? 12.033 0.309 -25.803 1.00 36.59 101 GLY A CA 1
ATOM 788 C C . GLY A 1 101 ? 10.782 0.837 -25.106 1.00 36.59 101 GLY A C 1
ATOM 789 O O . GLY A 1 101 ? 10.373 1.971 -25.334 1.00 36.59 101 GLY A O 1
ATOM 790 N N . ASP A 1 102 ? 10.166 0.007 -24.268 1.00 45.22 102 ASP A N 1
ATOM 791 C CA . ASP A 1 102 ? 9.338 0.471 -23.153 1.00 45.22 102 ASP A CA 1
ATOM 792 C C . ASP A 1 102 ? 10.307 0.695 -21.985 1.00 45.22 102 ASP A C 1
ATOM 794 O O . ASP A 1 102 ? 10.772 -0.268 -21.377 1.00 45.22 102 ASP A O 1
ATOM 798 N N . GLY A 1 103 ? 10.670 1.949 -21.695 1.00 48.50 103 GLY A N 1
ATOM 799 C CA . GLY A 1 103 ? 11.551 2.347 -20.579 1.00 48.50 103 GLY A CA 1
ATOM 800 C C . GLY A 1 103 ? 10.954 2.087 -19.186 1.00 48.50 103 GLY A C 1
ATOM 801 O O . GLY A 1 103 ? 11.272 2.779 -18.224 1.00 48.50 103 GLY A O 1
ATOM 802 N N . GLY A 1 104 ? 10.048 1.116 -19.079 1.00 60.09 104 GLY A N 1
ATOM 803 C CA . GLY A 1 104 ? 9.416 0.691 -17.846 1.00 60.09 104 GLY A CA 1
ATOM 804 C C . GLY A 1 104 ? 10.316 -0.229 -17.011 1.00 60.09 104 GLY A C 1
ATOM 805 O O . GLY A 1 104 ? 11.310 -0.777 -17.494 1.00 60.09 104 GLY A O 1
ATOM 806 N N . PRO A 1 105 ? 9.973 -0.431 -15.729 1.00 72.69 105 PRO A N 1
ATOM 807 C CA . PRO A 1 105 ? 10.729 -1.299 -14.831 1.00 72.69 105 PRO A CA 1
ATOM 808 C C . PRO A 1 105 ? 10.872 -2.723 -15.383 1.00 72.69 105 PRO A C 1
ATOM 810 O O . PRO A 1 105 ? 9.909 -3.289 -15.898 1.00 72.69 105 PRO A O 1
ATOM 813 N N . ASP A 1 106 ? 12.060 -3.318 -15.216 1.00 81.69 106 ASP A N 1
ATOM 814 C CA . ASP A 1 106 ? 12.380 -4.655 -15.734 1.00 81.69 106 ASP A CA 1
ATOM 815 C C . ASP A 1 106 ? 11.325 -5.697 -15.285 1.00 81.69 106 ASP A C 1
ATOM 817 O O . ASP A 1 106 ? 11.206 -5.984 -14.081 1.00 81.69 106 ASP A O 1
ATOM 821 N N . PRO A 1 107 ? 10.566 -6.296 -16.227 1.00 82.31 107 PRO A N 1
ATOM 822 C CA . PRO A 1 107 ? 9.525 -7.271 -15.922 1.00 82.31 107 PRO A CA 1
ATOM 823 C C . PRO A 1 107 ? 10.019 -8.507 -15.164 1.00 82.31 107 PRO A C 1
ATOM 825 O O . PRO A 1 107 ? 9.241 -9.135 -14.437 1.00 82.31 107 PRO A O 1
ATOM 828 N N . GLU A 1 108 ? 11.284 -8.903 -15.333 1.00 85.50 108 GLU A N 1
ATOM 829 C CA . GLU A 1 108 ? 11.854 -10.050 -14.624 1.00 85.50 108 GLU A CA 1
ATOM 830 C C . GLU A 1 108 ? 12.120 -9.721 -13.155 1.00 85.50 108 GLU A C 1
ATOM 832 O O . GLU A 1 108 ? 11.696 -10.477 -12.274 1.00 85.50 108 GLU A O 1
ATOM 837 N N . VAL A 1 109 ? 12.738 -8.566 -12.892 1.00 86.25 109 VAL A N 1
ATOM 838 C CA . VAL A 1 109 ? 12.981 -8.060 -11.531 1.00 86.25 109 VAL A CA 1
ATOM 839 C C . VAL A 1 109 ? 11.657 -7.807 -10.819 1.00 86.25 109 VAL A C 1
ATOM 841 O O . VAL A 1 109 ? 11.485 -8.195 -9.661 1.00 86.25 109 VAL A O 1
ATOM 844 N N . ALA A 1 110 ? 10.682 -7.227 -11.522 1.00 87.12 110 ALA A N 1
ATOM 845 C CA . ALA A 1 110 ? 9.358 -7.008 -10.969 1.00 87.12 110 ALA A CA 1
ATOM 846 C C . ALA A 1 110 ? 8.703 -8.320 -10.543 1.00 87.12 110 ALA A C 1
ATOM 848 O O . ALA A 1 110 ? 8.222 -8.432 -9.417 1.00 87.12 110 ALA A O 1
ATOM 849 N N . ARG A 1 111 ? 8.750 -9.353 -11.386 1.00 88.44 111 ARG A N 1
ATOM 850 C CA . ARG A 1 111 ? 8.212 -10.677 -11.049 1.00 88.44 111 ARG A CA 1
ATOM 851 C C . ARG A 1 111 ? 8.852 -11.280 -9.806 1.00 88.44 111 ARG A C 1
ATOM 853 O O . ARG A 1 111 ? 8.145 -11.855 -8.977 1.00 88.44 111 ARG A O 1
ATOM 860 N N . GLU A 1 112 ? 10.166 -11.140 -9.652 1.00 90.69 112 GLU A N 1
ATOM 861 C CA . GLU A 1 112 ? 10.870 -11.593 -8.452 1.00 90.69 112 GLU A CA 1
ATOM 862 C C . GLU A 1 112 ? 10.386 -10.840 -7.204 1.00 90.69 112 GLU A C 1
ATOM 864 O O . GLU A 1 112 ? 9.982 -11.468 -6.221 1.00 90.69 112 GLU A O 1
ATOM 869 N N . LYS A 1 113 ? 10.334 -9.505 -7.268 1.00 89.44 113 LYS A N 1
ATOM 870 C CA . LYS A 1 113 ? 9.922 -8.644 -6.149 1.00 89.44 113 LYS A CA 1
ATOM 871 C C . LYS A 1 113 ? 8.456 -8.825 -5.761 1.00 89.44 113 LYS A C 1
ATOM 873 O O . LYS A 1 113 ? 8.142 -8.960 -4.579 1.00 89.44 113 LYS A O 1
ATOM 878 N N . PHE A 1 114 ? 7.545 -8.893 -6.728 1.00 91.25 114 PHE A N 1
ATOM 879 C CA . PHE A 1 114 ? 6.135 -9.199 -6.472 1.00 91.25 114 PHE A CA 1
ATOM 880 C C . PHE A 1 114 ? 5.950 -10.624 -5.927 1.00 91.25 114 PHE A C 1
ATOM 882 O O . PHE A 1 114 ? 5.089 -10.850 -5.071 1.00 91.25 114 PHE A O 1
ATOM 889 N N . GLY A 1 115 ? 6.784 -11.576 -6.356 1.00 92.25 115 GLY A N 1
ATOM 890 C CA . GLY A 1 115 ? 6.849 -12.920 -5.782 1.00 92.25 115 GLY A CA 1
ATOM 891 C C . GLY A 1 115 ? 7.269 -12.914 -4.308 1.00 92.25 115 GLY A C 1
ATOM 892 O O . GLY A 1 115 ? 6.617 -13.561 -3.483 1.00 92.25 115 GLY A O 1
ATOM 893 N N . GLU A 1 116 ? 8.304 -12.143 -3.965 1.00 91.94 116 GLU A N 1
ATOM 894 C CA . GLU A 1 116 ? 8.763 -11.924 -2.586 1.00 91.94 116 GLU A CA 1
ATOM 895 C C . GLU A 1 116 ? 7.653 -11.302 -1.723 1.00 91.94 116 GLU A C 1
ATOM 897 O O . GLU A 1 116 ? 7.316 -11.834 -0.660 1.00 91.94 116 GLU A O 1
ATOM 902 N N . LEU A 1 117 ? 7.002 -10.245 -2.225 1.00 91.88 117 LEU A N 1
ATOM 903 C CA . LEU A 1 117 ? 5.881 -9.582 -1.554 1.00 91.88 117 LEU A CA 1
ATOM 904 C C . LEU A 1 117 ? 4.718 -10.551 -1.295 1.00 91.88 117 LEU A C 1
ATOM 906 O O . LEU A 1 117 ? 4.184 -10.605 -0.184 1.00 91.88 117 LEU A O 1
ATOM 910 N N . ARG A 1 118 ? 4.340 -11.357 -2.294 1.00 93.38 118 ARG A N 1
ATOM 911 C CA . ARG A 1 118 ? 3.260 -12.348 -2.174 1.00 93.38 118 ARG A CA 1
ATOM 912 C C . ARG A 1 118 ? 3.600 -13.435 -1.154 1.00 93.38 118 ARG A C 1
ATOM 914 O O . ARG A 1 118 ? 2.742 -13.807 -0.351 1.00 93.38 118 ARG A O 1
ATOM 921 N N . ALA A 1 119 ? 4.835 -13.934 -1.155 1.00 93.69 119 ALA A N 1
ATOM 922 C CA . ALA A 1 119 ? 5.285 -14.934 -0.190 1.00 93.69 119 ALA A CA 1
ATOM 923 C C . ALA A 1 119 ? 5.246 -14.386 1.247 1.00 93.69 119 ALA A C 1
ATOM 925 O O . ALA A 1 119 ? 4.686 -15.030 2.140 1.00 93.69 119 ALA A O 1
ATOM 926 N N . GLN A 1 120 ? 5.767 -13.175 1.462 1.00 92.38 120 GLN A N 1
ATOM 927 C CA . GLN A 1 120 ? 5.769 -12.531 2.775 1.00 92.38 120 GLN A CA 1
ATOM 928 C C . GLN A 1 120 ? 4.349 -12.196 3.257 1.00 92.38 120 GLN A C 1
ATOM 930 O O . GLN A 1 120 ? 4.036 -12.347 4.445 1.00 92.38 120 GLN A O 1
ATOM 935 N N . TYR A 1 121 ? 3.457 -11.797 2.346 1.00 91.69 121 TYR A N 1
ATOM 936 C CA . TYR A 1 121 ? 2.044 -11.574 2.649 1.00 91.69 121 TYR A CA 1
ATOM 937 C C . TYR A 1 121 ? 1.368 -12.854 3.160 1.00 91.69 121 TYR A C 1
ATOM 939 O O . TYR A 1 121 ? 0.678 -12.828 4.180 1.00 91.69 121 TYR A O 1
ATOM 947 N N . GLU A 1 122 ? 1.608 -13.994 2.510 1.00 91.94 122 GLU A N 1
ATOM 948 C CA . GLU A 1 122 ? 1.057 -15.288 2.921 1.00 91.94 122 GLU A CA 1
ATOM 949 C C . GLU A 1 122 ? 1.576 -15.740 4.294 1.00 91.94 122 GLU A C 1
ATOM 951 O O . GLU A 1 122 ? 0.787 -16.168 5.143 1.00 91.94 122 GLU A O 1
ATOM 956 N N . VAL A 1 123 ? 2.876 -15.570 4.563 1.00 91.81 123 VAL A N 1
ATOM 957 C CA . VAL A 1 123 ? 3.474 -15.825 5.888 1.00 91.81 123 VAL A CA 1
ATOM 958 C C . VAL A 1 123 ? 2.807 -14.960 6.958 1.00 91.81 123 VAL A C 1
ATOM 960 O O . VAL A 1 123 ? 2.389 -15.462 8.007 1.00 91.81 123 VAL A O 1
ATOM 963 N N . THR A 1 124 ? 2.643 -13.670 6.673 1.00 90.00 124 THR A N 1
ATOM 964 C CA . THR A 1 124 ? 2.003 -12.716 7.583 1.00 90.00 124 THR A CA 1
ATOM 965 C C . THR A 1 124 ? 0.543 -13.088 7.837 1.00 90.00 124 THR A C 1
ATOM 967 O O . THR A 1 124 ? 0.102 -13.131 8.987 1.00 90.00 124 THR A O 1
ATOM 970 N N . ARG A 1 125 ? -0.206 -13.447 6.788 1.00 90.06 125 ARG A N 1
ATOM 971 C CA . ARG A 1 125 ? -1.607 -13.879 6.881 1.00 90.06 125 ARG A CA 1
ATOM 972 C C . ARG A 1 125 ? -1.764 -15.133 7.739 1.00 90.06 125 ARG A C 1
ATOM 974 O O . ARG A 1 125 ? -2.652 -15.177 8.591 1.00 90.06 125 ARG A O 1
ATOM 981 N N . LEU A 1 126 ? -0.912 -16.139 7.542 1.00 91.62 126 LEU A N 1
ATOM 982 C CA . LEU A 1 126 ? -0.925 -17.369 8.339 1.00 91.62 126 LEU A CA 1
ATOM 983 C C . LEU A 1 126 ? -0.568 -17.096 9.805 1.00 91.62 126 LEU A C 1
ATOM 985 O O . LEU A 1 126 ? -1.242 -17.610 10.699 1.00 91.62 126 LEU A O 1
ATOM 989 N N . SER A 1 127 ? 0.427 -16.242 10.059 1.00 90.81 127 SER A N 1
ATOM 990 C CA . SER A 1 127 ? 0.809 -15.825 11.414 1.00 90.81 127 SER A CA 1
ATOM 991 C C . SER A 1 127 ? -0.347 -15.117 12.135 1.00 90.81 127 SER A C 1
ATOM 993 O O . SER A 1 127 ? -0.669 -15.463 13.273 1.00 90.81 127 SER A O 1
ATOM 995 N N . ILE A 1 128 ? -1.060 -14.215 11.446 1.00 89.81 128 ILE A N 1
ATOM 996 C CA . ILE A 1 128 ? -2.265 -13.555 11.976 1.00 89.81 128 ILE A CA 1
ATOM 997 C C . ILE A 1 128 ? -3.358 -14.578 12.310 1.00 89.81 128 ILE A C 1
ATOM 999 O O . ILE A 1 128 ? -3.996 -14.460 13.356 1.00 89.81 128 ILE A O 1
ATOM 1003 N N . GLN A 1 129 ? -3.584 -15.576 11.450 1.00 90.38 129 GLN A N 1
ATOM 1004 C CA . GLN A 1 129 ? -4.608 -16.602 11.679 1.00 90.38 129 GLN A CA 1
ATOM 1005 C C . GLN A 1 129 ? -4.279 -17.526 12.859 1.00 90.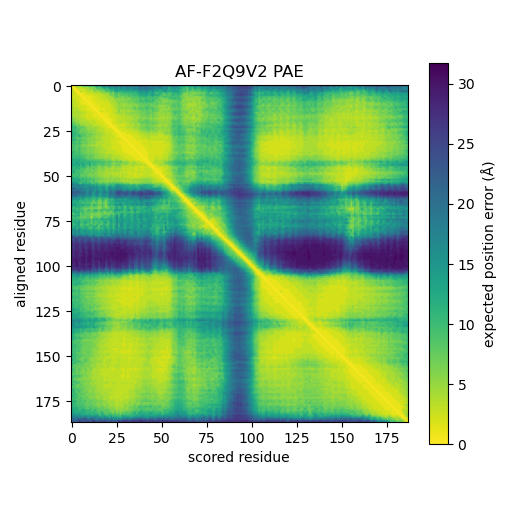38 129 GLN A C 1
ATOM 1007 O O . GLN A 1 129 ? -5.192 -17.947 13.567 1.00 90.38 129 GLN A O 1
ATOM 1012 N N . GLN A 1 130 ? -3.002 -17.852 13.068 1.00 91.50 130 GLN A N 1
ATOM 1013 C CA . GLN A 1 130 ? -2.572 -18.783 14.115 1.00 91.50 130 GLN A CA 1
ATOM 1014 C C . GLN A 1 130 ? -2.409 -18.106 15.480 1.00 91.50 130 GLN A C 1
ATOM 1016 O O . GLN A 1 130 ? -2.908 -18.621 16.480 1.00 91.50 130 GLN A O 1
ATOM 1021 N N . ASN A 1 131 ? -1.736 -16.954 15.520 1.00 88.00 131 ASN A N 1
ATOM 1022 C CA . ASN A 1 131 ? -1.281 -16.327 16.764 1.00 88.00 131 ASN A CA 1
ATOM 1023 C C . ASN A 1 131 ? -2.035 -15.028 17.101 1.00 88.00 131 ASN A C 1
ATOM 1025 O O . ASN A 1 131 ? -1.984 -14.552 18.236 1.00 88.00 131 ASN A O 1
ATOM 1029 N N . GLY A 1 132 ? -2.770 -14.467 16.135 1.00 87.94 132 GLY A N 1
ATOM 1030 C CA . GLY A 1 132 ? -3.444 -13.178 16.256 1.00 87.94 132 GLY A CA 1
ATOM 1031 C C . GLY A 1 132 ? -2.518 -11.990 15.980 1.00 87.94 132 GLY A C 1
ATOM 1032 O O . GLY A 1 132 ? -1.306 -12.051 16.151 1.00 87.94 132 GLY A O 1
ATOM 1033 N N . ARG A 1 133 ? -3.101 -10.854 15.576 1.00 84.00 133 ARG A N 1
ATOM 1034 C CA . ARG A 1 133 ? -2.346 -9.669 15.119 1.00 84.00 133 ARG A CA 1
ATOM 1035 C C . ARG A 1 133 ? -1.384 -9.091 16.166 1.00 84.00 133 ARG A C 1
ATOM 1037 O O . ARG A 1 133 ? -0.374 -8.511 15.795 1.00 84.00 133 ARG A O 1
ATOM 1044 N N . ALA A 1 134 ? -1.695 -9.210 17.455 1.00 88.12 134 ALA A N 1
ATOM 1045 C CA . ALA A 1 134 ? -0.905 -8.614 18.537 1.00 88.12 134 ALA A CA 1
ATOM 1046 C C . ALA A 1 134 ? 0.290 -9.475 18.994 1.00 88.12 134 ALA A C 1
ATOM 1048 O O . ALA A 1 134 ? 1.019 -9.060 19.891 1.00 88.12 134 ALA A O 1
ATOM 1049 N N . HIS A 1 135 ? 0.475 -10.671 18.427 1.00 92.56 135 HIS A N 1
ATOM 1050 C CA . HIS A 1 135 ? 1.590 -11.542 18.785 1.00 92.56 135 HIS A CA 1
ATOM 1051 C C . HIS A 1 135 ? 2.918 -10.992 18.245 1.00 92.56 135 HIS A C 1
ATOM 1053 O O . HIS A 1 135 ? 2.956 -10.472 17.133 1.00 92.56 135 HIS A O 1
ATOM 1059 N N . GLU A 1 136 ? 4.010 -11.137 19.000 1.00 92.06 136 GLU A N 1
ATOM 1060 C CA . GLU A 1 136 ? 5.333 -10.595 18.642 1.00 92.06 136 GLU A CA 1
ATOM 1061 C C . GLU A 1 136 ? 5.826 -11.126 17.285 1.00 92.06 136 GLU A C 1
ATOM 1063 O O . GLU A 1 136 ? 6.181 -10.345 16.407 1.00 92.06 136 GLU A O 1
ATOM 1068 N N . ASP A 1 137 ? 5.716 -12.438 17.051 1.00 89.06 137 ASP A N 1
ATOM 1069 C CA . ASP A 1 137 ? 6.056 -13.046 15.753 1.00 89.06 137 ASP A CA 1
ATOM 1070 C C . ASP A 1 137 ? 5.226 -12.484 14.589 1.00 89.06 137 ASP A C 1
ATOM 1072 O O . ASP A 1 137 ? 5.709 -12.360 13.465 1.00 89.06 137 ASP A O 1
ATOM 1076 N N . THR A 1 138 ? 3.963 -12.136 14.843 1.00 89.69 138 THR A N 1
ATOM 1077 C CA . THR A 1 138 ? 3.079 -11.555 13.831 1.00 89.69 138 THR A CA 1
ATOM 1078 C C . THR A 1 138 ? 3.428 -10.097 13.565 1.00 89.69 138 THR A C 1
ATOM 1080 O O . THR A 1 138 ? 3.430 -9.683 12.412 1.00 89.69 138 THR A O 1
ATOM 1083 N N . GLN A 1 139 ? 3.778 -9.332 14.599 1.00 89.31 139 GLN A N 1
ATOM 1084 C CA . GLN A 1 139 ? 4.265 -7.958 14.456 1.00 89.31 139 GLN A CA 1
ATOM 1085 C C . GLN A 1 139 ? 5.570 -7.911 13.655 1.00 89.31 139 GLN A C 1
ATOM 1087 O O . GLN A 1 139 ? 5.690 -7.098 12.744 1.00 89.31 139 GLN A O 1
ATOM 1092 N N . ASN A 1 140 ? 6.498 -8.838 13.913 1.00 90.88 140 ASN A N 1
ATOM 1093 C CA . ASN A 1 140 ? 7.737 -8.956 13.142 1.00 90.88 140 ASN A CA 1
ATOM 1094 C C . ASN A 1 140 ? 7.467 -9.304 11.670 1.00 90.88 140 ASN A C 1
ATOM 1096 O O . ASN A 1 140 ? 8.077 -8.715 10.782 1.00 90.88 140 ASN A O 1
ATOM 1100 N N . ALA A 1 141 ? 6.524 -10.213 11.395 1.00 89.94 141 ALA A N 1
ATOM 1101 C CA . ALA A 1 141 ? 6.130 -10.546 10.025 1.00 89.94 141 ALA A CA 1
ATOM 1102 C C . ALA A 1 141 ? 5.480 -9.355 9.295 1.00 89.94 141 ALA A C 1
ATOM 1104 O O . ALA A 1 141 ? 5.789 -9.119 8.128 1.00 89.94 141 ALA A O 1
ATOM 1105 N N . ILE A 1 142 ? 4.636 -8.578 9.992 1.00 88.19 142 ILE A N 1
ATOM 1106 C CA . ILE A 1 142 ? 4.024 -7.345 9.468 1.00 88.19 142 ILE A CA 1
ATOM 1107 C C . ILE A 1 142 ? 5.096 -6.290 9.169 1.00 88.19 142 ILE A C 1
ATOM 1109 O O . ILE A 1 142 ? 5.040 -5.666 8.115 1.00 88.19 142 ILE A O 1
ATOM 1113 N N . ALA A 1 143 ? 6.074 -6.104 10.059 1.00 88.44 143 ALA A N 1
ATOM 1114 C CA . ALA A 1 143 ? 7.169 -5.161 9.841 1.00 88.44 143 ALA A CA 1
ATOM 1115 C C . ALA A 1 143 ? 8.007 -5.546 8.612 1.00 88.44 143 ALA A C 1
ATOM 1117 O O . ALA A 1 143 ? 8.224 -4.718 7.736 1.00 88.44 143 ALA A O 1
ATOM 1118 N N . GLN A 1 144 ? 8.372 -6.825 8.480 1.00 89.38 144 GLN A N 1
ATOM 1119 C CA . GLN A 1 144 ? 9.072 -7.331 7.293 1.00 89.38 144 GLN A CA 1
ATOM 1120 C C . GLN A 1 144 ? 8.257 -7.138 6.012 1.00 89.38 144 GLN A C 1
ATOM 1122 O O . GLN A 1 144 ? 8.802 -6.785 4.973 1.00 89.38 144 GLN A O 1
ATOM 1127 N N . LEU A 1 145 ? 6.943 -7.361 6.075 1.00 89.62 145 LEU A N 1
ATOM 1128 C CA . LEU A 1 145 ? 6.056 -7.133 4.941 1.00 89.62 145 LEU A CA 1
ATOM 1129 C C . LEU A 1 145 ? 6.024 -5.653 4.533 1.00 89.62 145 LEU A C 1
ATOM 1131 O O . LEU A 1 145 ? 6.055 -5.348 3.342 1.00 89.62 145 LEU A O 1
ATOM 1135 N N . ALA A 1 146 ? 5.998 -4.746 5.511 1.00 87.19 146 ALA A N 1
ATOM 1136 C CA . ALA A 1 146 ? 6.086 -3.313 5.271 1.00 87.19 146 ALA A CA 1
ATOM 1137 C C . ALA A 1 146 ? 7.429 -2.920 4.635 1.00 87.19 146 ALA A C 1
ATOM 1139 O O . ALA A 1 146 ? 7.445 -2.122 3.701 1.00 87.19 146 ALA A O 1
ATOM 1140 N N . ASP A 1 147 ? 8.538 -3.511 5.083 1.00 86.56 147 ASP A N 1
ATOM 1141 C CA . ASP A 1 147 ? 9.870 -3.251 4.527 1.00 86.56 147 ASP A CA 1
ATOM 1142 C C . ASP A 1 147 ? 10.006 -3.741 3.079 1.00 86.56 147 ASP A C 1
ATOM 1144 O O . ASP A 1 147 ? 10.604 -3.055 2.252 1.00 86.56 147 ASP A O 1
ATOM 1148 N N . VAL A 1 148 ? 9.409 -4.888 2.735 1.00 88.50 148 VAL A N 1
ATOM 1149 C CA . VAL A 1 148 ? 9.347 -5.356 1.340 1.00 88.50 148 VAL A CA 1
ATOM 1150 C C . VAL A 1 148 ? 8.507 -4.401 0.495 1.00 88.50 148 VAL A C 1
ATOM 1152 O O . VAL A 1 148 ? 8.929 -4.019 -0.590 1.00 88.50 148 VAL A O 1
ATOM 1155 N N . PHE A 1 149 ? 7.352 -3.952 0.995 1.00 87.69 149 PHE A N 1
ATOM 1156 C CA . PHE A 1 149 ? 6.495 -3.005 0.276 1.00 87.69 149 PHE A CA 1
ATOM 1157 C C . PHE A 1 149 ? 7.173 -1.641 0.049 1.00 87.69 149 PHE A C 1
ATOM 1159 O O . PHE A 1 149 ? 6.977 -1.035 -0.999 1.00 87.69 149 PHE A O 1
ATOM 1166 N N . ARG A 1 150 ? 8.006 -1.161 0.983 1.00 83.75 150 ARG A N 1
ATOM 1167 C CA . ARG A 1 150 ? 8.760 0.099 0.823 1.00 83.75 150 ARG A CA 1
ATOM 1168 C C . ARG A 1 150 ? 9.746 0.085 -0.343 1.00 83.75 150 ARG A C 1
ATOM 1170 O O . ARG A 1 150 ? 10.100 1.149 -0.831 1.00 83.75 150 ARG A O 1
ATOM 1177 N N . GLN A 1 151 ? 10.169 -1.090 -0.805 1.00 85.75 151 GLN A N 1
ATOM 1178 C CA . GLN A 1 151 ? 11.044 -1.200 -1.974 1.00 85.75 151 GLN A CA 1
ATOM 1179 C C . GLN A 1 151 ? 10.317 -0.865 -3.282 1.00 85.75 151 GLN A C 1
ATOM 1181 O O . GLN A 1 151 ? 10.972 -0.702 -4.304 1.00 85.75 151 GLN A O 1
ATOM 1186 N N . PHE A 1 152 ? 8.984 -0.781 -3.290 1.00 87.38 152 PHE A N 1
ATOM 1187 C CA . PHE A 1 152 ? 8.213 -0.495 -4.495 1.00 87.38 152 PHE A CA 1
ATOM 1188 C C . PHE A 1 152 ? 8.033 1.011 -4.665 1.00 87.38 152 PHE A C 1
ATOM 1190 O O . PHE A 1 152 ? 7.406 1.678 -3.838 1.00 87.38 152 PHE A O 1
ATOM 1197 N N . ARG A 1 153 ? 8.522 1.536 -5.790 1.00 85.88 153 ARG A N 1
ATOM 1198 C CA . ARG A 1 153 ? 8.283 2.917 -6.196 1.00 85.88 153 ARG A CA 1
ATOM 1199 C C . ARG A 1 153 ? 6.960 2.979 -6.963 1.00 85.88 153 ARG A C 1
ATOM 1201 O O . ARG A 1 153 ? 6.902 2.717 -8.160 1.00 85.88 153 ARG A O 1
ATOM 1208 N N . LEU A 1 154 ? 5.880 3.244 -6.233 1.00 86.12 154 LEU A N 1
ATOM 1209 C CA . LEU A 1 154 ? 4.522 3.357 -6.779 1.00 86.12 154 LEU A CA 1
ATOM 1210 C C . LEU A 1 154 ? 4.367 4.640 -7.602 1.00 86.12 154 LEU A C 1
ATOM 1212 O O . LEU A 1 154 ? 4.916 5.677 -7.221 1.00 86.12 154 LEU A O 1
ATOM 1216 N N . MET A 1 155 ? 3.556 4.572 -8.660 1.00 86.44 155 MET A N 1
ATOM 1217 C CA . MET A 1 155 ? 3.126 5.766 -9.394 1.00 86.44 155 MET A CA 1
ATOM 1218 C C . MET A 1 155 ? 2.261 6.679 -8.506 1.00 86.44 155 MET A C 1
ATOM 1220 O O . MET A 1 155 ? 1.447 6.149 -7.732 1.00 86.44 155 MET A O 1
ATOM 1224 N N . PRO A 1 156 ? 2.360 8.018 -8.632 1.00 84.62 156 PRO A N 1
ATOM 1225 C CA . PRO A 1 156 ? 1.581 8.964 -7.825 1.00 84.62 156 PRO A CA 1
ATOM 1226 C 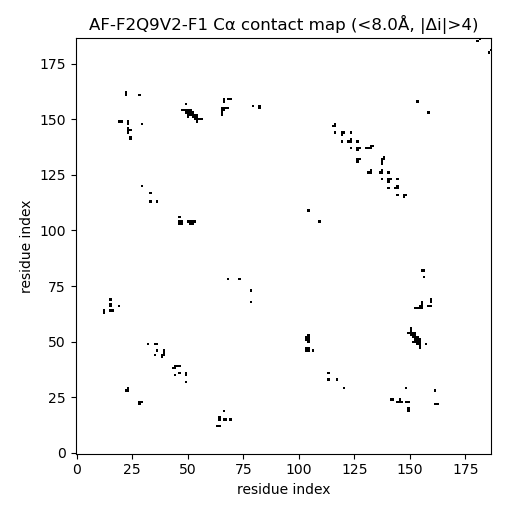C . PRO A 1 156 ? 0.071 8.674 -7.867 1.00 84.62 156 PRO A C 1
ATOM 1228 O O . PRO A 1 156 ? -0.554 8.517 -6.815 1.00 84.62 156 PRO A O 1
ATOM 1231 N N . LYS A 1 157 ? -0.489 8.414 -9.062 1.00 85.44 157 LYS A N 1
ATOM 1232 C CA . LYS A 1 157 ? -1.897 7.995 -9.266 1.00 85.44 157 LYS A CA 1
ATOM 1233 C C . LYS A 1 157 ? -2.311 6.797 -8.398 1.00 85.44 157 LYS A C 1
ATOM 1235 O O . LYS A 1 157 ? -3.413 6.760 -7.840 1.00 85.44 157 LYS A O 1
ATOM 1240 N N . GLN A 1 158 ? -1.444 5.789 -8.273 1.00 87.00 158 GLN A N 1
ATOM 1241 C CA . GLN A 1 158 ? -1.719 4.604 -7.450 1.00 87.00 158 GLN A CA 1
ATOM 1242 C C . GLN A 1 158 ? -1.624 4.929 -5.961 1.00 87.00 158 GLN A C 1
ATOM 1244 O O . GLN A 1 158 ? -2.441 4.454 -5.165 1.00 87.00 158 GLN A O 1
ATOM 1249 N N . PHE A 1 159 ? -0.648 5.754 -5.585 1.00 85.12 159 PHE A N 1
ATOM 1250 C CA . PHE A 1 159 ? -0.453 6.184 -4.210 1.00 85.12 159 PHE A CA 1
ATOM 1251 C C . PHE A 1 159 ? -1.646 7.003 -3.697 1.00 85.12 159 PHE A C 1
ATOM 1253 O O . PHE A 1 159 ? -2.184 6.716 -2.623 1.00 85.12 159 PHE A O 1
ATOM 1260 N N . ASP A 1 160 ? -2.138 7.950 -4.491 1.00 85.50 160 ASP A N 1
ATOM 1261 C CA . ASP A 1 160 ? -3.312 8.757 -4.158 1.00 85.50 160 ASP A CA 1
ATOM 1262 C C . ASP A 1 160 ? -4.557 7.911 -3.958 1.00 85.50 160 ASP A C 1
ATOM 1264 O O . ASP A 1 160 ? -5.311 8.099 -2.999 1.00 85.50 160 ASP A O 1
ATOM 1268 N N . ARG A 1 161 ? -4.755 6.914 -4.820 1.00 87.50 161 ARG A N 1
ATOM 1269 C CA . ARG A 1 161 ? -5.866 5.978 -4.681 1.00 87.50 161 ARG A CA 1
ATOM 1270 C C . ARG A 1 161 ? -5.807 5.209 -3.361 1.00 87.50 161 ARG A C 1
ATOM 1272 O O . ARG A 1 16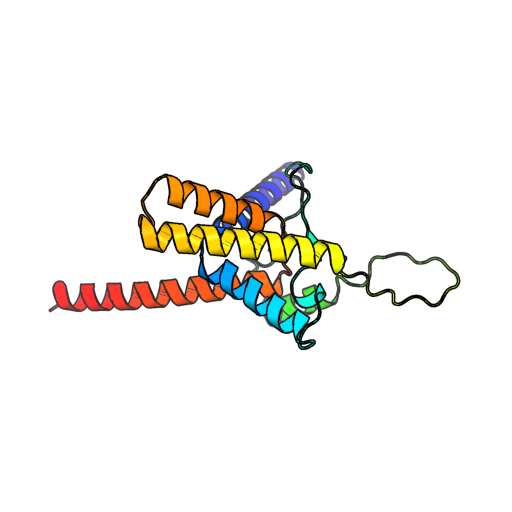1 ? -6.848 5.021 -2.723 1.00 87.50 161 ARG A O 1
ATOM 1279 N N . LEU A 1 162 ? -4.618 4.784 -2.933 1.00 87.12 162 LEU A N 1
ATOM 1280 C CA . LEU A 1 162 ? -4.424 4.129 -1.637 1.00 87.12 162 LEU A CA 1
ATOM 1281 C C . LEU A 1 162 ? -4.766 5.075 -0.479 1.00 87.12 162 LEU A C 1
ATOM 1283 O O . LEU A 1 162 ? -5.535 4.705 0.414 1.00 87.12 162 LEU A O 1
ATOM 1287 N N . VAL A 1 163 ? -4.264 6.311 -0.520 1.00 86.44 163 VAL A N 1
ATOM 1288 C CA . VAL A 1 163 ? -4.538 7.333 0.502 1.00 86.44 163 VAL A CA 1
ATOM 1289 C C . VAL A 1 163 ? -6.029 7.680 0.565 1.00 86.44 163 VAL A C 1
ATOM 1291 O O . VAL A 1 163 ? -6.593 7.789 1.659 1.00 86.44 163 VAL A O 1
ATOM 1294 N N . ASN A 1 164 ? -6.695 7.815 -0.580 1.00 87.62 164 ASN A N 1
ATOM 1295 C CA . ASN A 1 164 ? -8.121 8.119 -0.656 1.00 87.62 164 ASN A CA 1
ATOM 1296 C C . ASN A 1 164 ? -8.977 6.980 -0.092 1.00 87.62 164 ASN A C 1
ATOM 1298 O O . ASN A 1 164 ? -9.854 7.243 0.732 1.00 87.62 164 ASN A O 1
ATOM 1302 N N . ASN A 1 165 ? -8.662 5.719 -0.406 1.00 87.56 165 ASN A N 1
ATOM 1303 C CA . ASN A 1 165 ? -9.355 4.572 0.194 1.00 87.56 165 ASN A CA 1
ATOM 1304 C C . ASN A 1 165 ? -9.215 4.567 1.733 1.00 87.56 165 ASN A C 1
ATOM 1306 O O . ASN A 1 165 ? -10.194 4.400 2.466 1.00 87.56 165 ASN A O 1
ATOM 1310 N N . MET A 1 166 ? -8.016 4.858 2.256 1.00 86.31 166 MET A N 1
ATOM 1311 C CA . MET A 1 166 ? -7.801 4.979 3.705 1.00 86.31 166 MET A CA 1
ATOM 1312 C C . MET A 1 166 ? -8.635 6.111 4.328 1.00 86.31 166 MET A C 1
ATOM 1314 O O . MET A 1 166 ? -9.223 5.933 5.401 1.00 86.31 166 MET A O 1
ATOM 1318 N N . ARG A 1 167 ? -8.723 7.273 3.665 1.00 88.12 167 ARG A N 1
ATOM 1319 C CA . ARG A 1 167 ? -9.545 8.409 4.119 1.00 88.12 167 ARG A CA 1
ATOM 1320 C C . ARG A 1 167 ? -11.030 8.059 4.150 1.00 88.12 167 ARG A C 1
ATOM 1322 O O . ARG A 1 167 ? -11.697 8.359 5.142 1.00 88.12 167 ARG A O 1
ATOM 1329 N N . GLU A 1 168 ? -11.538 7.389 3.119 1.00 90.62 168 GLU A N 1
ATOM 1330 C CA . GLU A 1 168 ? -12.928 6.927 3.061 1.00 90.62 168 GLU A CA 1
ATOM 1331 C C . GLU A 1 168 ? -13.245 5.922 4.173 1.00 90.62 168 GLU A C 1
ATOM 1333 O O . GLU A 1 168 ? -14.270 6.042 4.855 1.00 90.62 168 GLU A O 1
ATOM 1338 N N . MET A 1 169 ? -12.352 4.957 4.412 1.00 89.38 169 MET A N 1
ATOM 1339 C CA . MET A 1 169 ? -12.508 3.989 5.498 1.00 89.38 169 MET A CA 1
ATOM 1340 C C . MET A 1 169 ? -12.567 4.687 6.863 1.00 89.38 169 MET A C 1
ATOM 1342 O O . MET A 1 169 ? -13.442 4.391 7.682 1.00 89.38 169 MET A O 1
ATOM 1346 N N . MET A 1 170 ? -11.693 5.669 7.094 1.00 89.44 170 MET A N 1
ATOM 1347 C CA . MET A 1 170 ? -11.700 6.465 8.322 1.00 89.44 170 MET A CA 1
ATOM 1348 C C . MET A 1 170 ? -12.972 7.302 8.480 1.00 89.44 170 MET A C 1
ATOM 1350 O O . MET A 1 170 ? -13.506 7.395 9.588 1.00 89.44 170 MET A O 1
ATOM 1354 N N . GLU A 1 171 ? -13.505 7.882 7.403 1.00 93.00 171 GLU A N 1
ATOM 1355 C CA . GLU A 1 171 ? -14.773 8.616 7.468 1.00 93.00 171 GLU A CA 1
ATOM 1356 C C . GLU A 1 171 ? -15.935 7.684 7.833 1.00 93.00 171 GLU A C 1
ATOM 1358 O O . GLU A 1 171 ? -16.758 8.027 8.686 1.00 93.00 171 GLU A O 1
ATOM 1363 N N . ARG A 1 172 ? -15.962 6.460 7.289 1.00 93.38 172 ARG A N 1
ATOM 1364 C CA . ARG A 1 172 ? -16.951 5.439 7.675 1.00 93.38 172 ARG A CA 1
ATOM 1365 C C . ARG A 1 172 ? -16.876 5.110 9.165 1.00 93.38 172 ARG A C 1
ATOM 1367 O O . ARG A 1 172 ? -17.923 5.035 9.810 1.00 93.38 172 ARG A O 1
ATOM 1374 N N . VAL A 1 173 ? -15.672 4.958 9.723 1.00 93.56 173 VAL A N 1
ATOM 1375 C CA . VAL A 1 173 ? -15.472 4.748 11.169 1.00 93.56 173 VAL A CA 1
ATOM 1376 C C . VAL A 1 173 ? -16.006 5.942 11.963 1.00 93.56 173 VAL A C 1
ATOM 1378 O O . VAL A 1 173 ? -16.848 5.755 12.842 1.00 93.56 173 VAL A O 1
ATOM 1381 N N . ARG A 1 174 ? -15.632 7.174 11.594 1.00 94.06 174 ARG A N 1
ATOM 1382 C CA . ARG A 1 174 ? -16.103 8.405 12.257 1.00 94.06 174 ARG A CA 1
ATOM 1383 C C . ARG A 1 174 ? -17.616 8.576 12.210 1.00 94.06 174 ARG A C 1
ATOM 1385 O O . ARG A 1 174 ? -18.201 9.159 13.124 1.00 94.06 174 ARG A O 1
ATOM 1392 N N . VAL A 1 175 ? -18.271 8.134 11.137 1.00 95.69 175 VAL A N 1
ATOM 1393 C CA . VAL A 1 175 ? -19.737 8.137 11.042 1.00 95.69 175 VAL A CA 1
ATOM 1394 C C . VAL A 1 175 ? -20.333 7.179 12.071 1.00 95.69 175 VAL A C 1
ATOM 1396 O O . VAL A 1 175 ? -21.245 7.576 12.795 1.00 95.69 175 VAL A O 1
ATOM 1399 N N . GLN A 1 176 ? -19.805 5.958 12.196 1.00 94.31 176 GLN A N 1
ATOM 1400 C CA . GLN A 1 176 ? -20.278 5.005 13.206 1.00 94.31 176 GLN A CA 1
ATOM 1401 C C . GLN A 1 176 ? -20.022 5.504 14.632 1.00 94.31 176 GLN A C 1
ATOM 1403 O O . GLN A 1 176 ? -20.921 5.443 15.468 1.00 94.31 176 GLN A O 1
ATOM 1408 N N . GLU A 1 177 ? -18.846 6.072 14.900 1.00 93.56 177 GLU A N 1
ATOM 1409 C CA . GLU A 1 177 ? -18.524 6.688 16.192 1.00 93.56 177 GLU A CA 1
ATOM 1410 C C . GLU A 1 177 ? -19.504 7.814 16.541 1.00 93.56 177 GLU A C 1
ATOM 1412 O O . GLU A 1 177 ? -20.047 7.839 17.647 1.00 93.56 177 GLU A O 1
ATOM 1417 N N . ARG A 1 178 ? -19.804 8.708 15.586 1.00 93.56 178 ARG A N 1
ATOM 1418 C CA . ARG A 1 178 ? -20.795 9.782 15.767 1.00 93.56 178 ARG A CA 1
ATOM 1419 C C . ARG A 1 178 ? -22.199 9.239 16.023 1.00 93.56 178 ARG A C 1
ATOM 1421 O O . ARG A 1 178 ? -22.904 9.783 16.870 1.00 93.56 178 ARG A O 1
ATOM 1428 N N . ILE A 1 179 ? -22.607 8.177 15.326 1.00 94.38 179 ILE A N 1
ATOM 1429 C CA . ILE A 1 179 ? -23.904 7.521 15.550 1.00 94.38 179 ILE A CA 1
ATOM 1430 C C . ILE A 1 179 ? -23.974 6.957 16.973 1.00 94.38 179 ILE A C 1
ATOM 1432 O O . ILE A 1 179 ? -24.941 7.230 17.681 1.00 94.38 179 ILE A O 1
ATOM 1436 N N . ILE A 1 180 ? -22.949 6.223 17.415 1.00 93.81 180 ILE A N 1
ATOM 1437 C CA . ILE A 1 180 ? -22.888 5.649 18.768 1.00 93.81 180 ILE A CA 1
ATOM 1438 C C . ILE A 1 180 ? -22.905 6.758 19.822 1.00 93.81 180 ILE A C 1
ATOM 1440 O O . ILE A 1 180 ? -23.681 6.689 20.773 1.00 93.81 180 ILE A O 1
ATOM 1444 N N . MET A 1 181 ? -22.097 7.804 19.638 1.00 93.44 181 MET A N 1
ATOM 1445 C CA . MET A 1 181 ? -22.050 8.950 20.544 1.00 93.44 181 MET A CA 1
ATOM 1446 C C . MET A 1 181 ? -23.429 9.603 20.677 1.00 93.44 181 MET A C 1
ATOM 1448 O O . MET A 1 181 ? -23.900 9.822 21.790 1.00 93.44 181 MET A O 1
ATOM 1452 N N . LYS A 1 182 ? -24.109 9.849 19.554 1.00 93.69 182 LYS A N 1
ATOM 1453 C CA . LYS A 1 182 ? -25.451 10.434 19.543 1.00 93.69 182 LYS A CA 1
ATOM 1454 C C . LYS A 1 182 ? -26.478 9.553 20.255 1.00 93.69 182 LYS A C 1
ATOM 1456 O O . LYS A 1 182 ? -27.297 10.065 21.008 1.00 93.69 182 LYS A O 1
ATOM 1461 N N . LEU A 1 183 ? -26.429 8.239 20.043 1.00 91.94 183 LEU A N 1
ATOM 1462 C CA . LEU A 1 183 ? -27.356 7.298 20.676 1.00 91.94 183 LEU A CA 1
ATOM 1463 C C . LEU A 1 183 ? -27.125 7.146 22.185 1.00 91.94 183 LEU A C 1
ATOM 1465 O O . LEU A 1 183 ? -28.087 6.955 22.916 1.00 91.94 183 LEU A O 1
ATOM 1469 N N . CYS A 1 184 ? -25.877 7.211 22.652 1.00 91.00 184 CYS A N 1
ATOM 1470 C CA . CYS A 1 184 ? -25.552 6.980 24.062 1.00 91.00 184 CYS A CA 1
ATOM 1471 C C . CYS A 1 184 ? -25.502 8.256 24.917 1.00 91.00 184 CYS A C 1
ATOM 1473 O O . CYS A 1 184 ? -25.597 8.155 26.138 1.00 91.00 184 CYS A O 1
ATOM 1475 N N . VAL A 1 185 ? -25.279 9.428 24.311 1.00 87.94 185 VAL A N 1
ATOM 1476 C CA . VAL A 1 185 ? -25.045 10.691 25.040 1.00 87.94 185 VAL A CA 1
ATOM 1477 C C . VAL A 1 185 ? -26.150 11.723 24.806 1.00 87.94 185 VAL A C 1
ATOM 1479 O O . VAL A 1 185 ? -26.456 12.488 25.717 1.00 87.94 185 VAL A O 1
ATOM 1482 N N . GLU A 1 186 ? -26.744 11.775 23.609 1.00 74.12 186 GLU A N 1
ATOM 1483 C CA . GLU A 1 186 ? -27.742 12.800 23.248 1.00 74.12 186 GLU A CA 1
ATOM 1484 C C . GLU A 1 186 ? -29.199 12.312 23.337 1.00 74.12 186 GLU A C 1
ATOM 1486 O O . GLU A 1 186 ? -30.118 13.109 23.136 1.00 74.12 186 GLU A O 1
ATOM 1491 N N . GLN A 1 187 ? -29.415 11.023 23.614 1.00 52.56 187 GLN A N 1
ATOM 1492 C CA . GLN A 1 187 ? -30.732 10.396 23.764 1.00 52.56 187 GLN A CA 1
ATOM 1493 C C . GLN A 1 187 ? -31.030 10.109 25.238 1.00 52.56 187 GLN A C 1
ATOM 1495 O O . GLN A 1 187 ? -32.188 10.360 25.645 1.00 52.56 187 GLN A O 1
#

Mean predicted aligned error: 10.47 Å

Organism: NCBI:txid196024

Radius of gyration: 20.16 Å; Cα contacts (8 Å, |Δi|>4): 120; chains: 1; bounding box: 52×52×60 Å

InterPro domains:
  IPR007631 RNA polymerase sigma factor 70, non-essential domain [PF04546] (26-187)
  IPR013325 RNA polymerase sigma factor, region 2 [SSF88946] (2-186)

Nearest PDB structures (foldseek):
  6vjs-assembly2_Y  TM=8.982E-01  e=1.744E-11  Escherichia coli
  8y6u-assembly1_F  TM=8.313E-01  e=6.189E-10  Escherichia coli
  7w5y-assembly1_F  TM=8.033E-01  e=1.324E-09  Escherichia coli K-12
  6xh7-assembly1_F  TM=7.849E-01  e=2.672E-09  Escherichia coli
  4yln-assembly1_F  TM=7.343E-01  e=7.821E-10  Escherichia coli

pLDDT: mean 79.43, std 15.48, range [36.44, 95.69]

Solvent-accessible surface area (backbone atoms only — not comparable to full-atom values): 11049 Å² total; per-residue (Å²): 102,79,68,58,53,51,58,49,50,52,53,49,50,56,53,42,50,54,51,62,65,50,48,47,73,36,69,66,50,56,52,52,52,54,51,51,49,54,35,31,78,66,73,74,46,59,65,56,72,51,26,68,39,71,52,58,93,83,62,76,95,74,73,80,71,58,57,70,67,73,87,55,89,68,51,76,69,63,54,55,54,57,73,67,61,76,81,75,84,81,80,97,74,89,84,90,77,100,66,94,82,68,94,49,52,60,67,67,61,49,51,52,51,54,48,52,46,52,52,40,48,52,53,29,52,51,35,34,73,75,65,33,69,87,31,68,74,24,46,53,34,48,51,53,40,24,57,56,52,64,28,54,36,49,26,44,74,52,48,52,52,50,54,50,52,52,51,52,54,50,49,54,51,53,51,52,51,51,52,51,48,45,63,75,71,75,107

Sequence (187 aa):
TREGEIDIAKRIEDGINQVQSSVPEYPEAITYLLEQYDKYEAEQLRLSDIISGFIDPNETDDVAPTATHIGSELSEEDLADEDEDEDEDEDGDGDDSDDDGDGGPDPEVAREKFGELRAQYEVTRLSIQQNGRAHEDTQNAIAQLADVFRQFRLMPKQFDRLVNNMREMMERVRVQERIIMKLCVEQ

Foldseek 3Di:
DVVVVVVVLVVVQVVLVVLLLVLLLDLVLLVVLLVVVVCVVVVNDPQVQWFQEFDDPPDDDPDRRQQVVVPDPDDPVVVVVVLVPPPPPDDDDDDDDDDPPPVGYDPVVVVVLSVVLVVLSVVLVVCCVPPNCPDPVNVVSSVVSSVSVSRTHTHNVSSVVSVVVVVVVVVVVVVVVVVVCCVPPVD

Secondary structure (DSSP, 8-state):
-HHHHHHHHHHHHHHHHHHHHHGGG-HHHHHHHHHHHHHHHTTSS-STTTEEEE--TTS-S-PPPS-TTTT--S-HHHHHHHTTSTT--S-------------S--HHHHHHHHHHHHHHHHHHHHHHHHH-TTSHHHHHHHHHHHHHHHTEEE-HHHHHHHHHHHHHHHHHHHHHHHHHHHHHH--